Protein AF-A0AA42Z9S5-F1 (afdb_monomer)

Nearest PDB structures (foldseek):
  8t6c-assembly1_E  TM=3.908E-01  e=2.271E-01  synthetic construct
  2e66-assembly1_C  TM=4.335E-01  e=6.718E-01  Pyrococcus horikoshii OT3
  1o5j-assembly1_A  TM=3.783E-01  e=6.718E-01  Thermotoga maritima
  3hm2-assembly1_C  TM=3.396E-01  e=1.675E+00  Corynebacterium diphtheriae
  2gx8-assembly1_C-2  TM=3.290E-01  e=5.555E+00  Bacillus cereus ATCC 14579

Mean predicted aligned error: 5.97 Å

Secondary structure (DSSP, 8-state):
---SS--EEEEEEEEETTEEEEEEEEEEE--SHHHHH-SSPPEEEEEPTT---TTSS-TT-EEEEE--SSSSGGGTHHHHHHHHHHHHHHHH-SS---EEEEEEEEEE--SS--EEEEEEEEEEE-HHHHHHHHT-PEE-S---GGGS-HHHHHHHHHHHHHTT----BTTTTBTEEEEEETTEEEEEE---TTSTTT--TT-----TTTTTTT-SSTTS----PBP--HHHHHHHHHHHHHTHHHHHHHHHHTTTT-S-HHHHHHHHHHHHHHHHHHH-HHHHHHHTGGGPBP-

Solvent-accessible surface area (backbone atoms only — not comparable to full-atom values): 16486 Å² total; per-residue (Å²): 135,61,52,79,82,46,72,39,82,46,75,49,75,49,79,52,99,92,41,81,45,76,44,58,26,31,41,23,40,38,73,72,63,48,50,76,76,23,74,44,58,25,33,37,43,30,39,34,75,89,54,90,43,93,80,78,49,61,70,54,40,45,35,30,42,44,54,30,51,54,88,56,82,87,36,36,44,40,36,55,37,34,50,45,52,48,55,49,46,46,78,76,33,98,69,57,66,58,71,47,82,43,83,42,76,46,73,50,83,50,102,86,58,71,46,76,47,77,45,57,28,31,42,35,53,28,69,74,51,43,21,60,77,69,73,29,55,72,53,94,67,80,48,60,59,87,76,35,32,64,62,46,47,49,44,46,28,52,49,33,28,51,37,13,36,48,60,59,30,70,46,76,43,40,46,36,46,39,34,43,52,97,97,32,37,40,62,33,78,48,79,47,58,44,10,25,58,28,58,32,96,86,45,53,69,47,53,92,84,78,58,56,83,80,39,83,47,26,72,49,65,58,46,76,31,61,69,68,63,67,67,50,55,52,54,46,47,50,54,50,62,76,39,44,66,62,45,52,50,56,57,58,72,45,51,86,74,38,80,56,69,64,55,49,57,48,44,54,51,50,49,47,53,42,52,53,32,63,72,36,64,72,45,31,43,63,59,40,64,74,41,38,34,83,135

pLDDT: mean 89.01, std 11.88, range [46.56, 98.88]

Radius of gyration: 19.9 Å; Cα contacts (8 Å, |Δi|>4): 534; chains: 1; bounding box: 53×42×63 Å

Sequence (295 aa):
MTNDSTYMPGKIAYYTNGLWQEIECEIRARGNFRKKNCFYIPLKIKIGSNTQSDGLFDDKLKFKLVLPCKIEMLNDDAVIKEYLAYKIFKELSPVYFQTRLVDLEWVETSSKRDKSFKTTTLILEDVDEAAKRLGIPEIRRNIPALQQDDVASVRLSLFQYMIGNTDYSTKGRHNIKLLFQDGKIIPVPFDFDLSGLVNASYAHVSGANDLSKNITEVTQRAYKGYVRDRAIFYQVRDEMLHKETQILEEINSIESLLEDKRDFKRIHSFVREFFDILREEKKFEKRILRHARQS

Structure (mmCIF, N/CA/C/O backbone):
data_AF-A0AA42Z9S5-F1
#
_entry.id   AF-A0AA42Z9S5-F1
#
loop_
_atom_site.group_PDB
_atom_site.id
_atom_site.type_symbol
_atom_site.label_atom_id
_atom_site.label_alt_id
_atom_site.label_comp_id
_atom_site.label_asym_id
_atom_site.label_entity_id
_atom_site.label_seq_id
_atom_site.pdbx_PDB_ins_code
_atom_site.Cartn_x
_atom_site.Cartn_y
_atom_site.Cartn_z
_atom_site.occupancy
_atom_site.B_iso_or_equiv
_atom_site.auth_seq_id
_atom_site.auth_comp_id
_atom_site.auth_asym_id
_atom_site.auth_atom_id
_atom_site.pdbx_PDB_model_num
ATOM 1 N N . MET A 1 1 ? -1.983 -6.153 28.423 1.00 48.16 1 MET A N 1
ATOM 2 C CA . MET A 1 1 ? -1.743 -6.041 26.965 1.00 48.16 1 MET A CA 1
ATOM 3 C C . MET A 1 1 ? -1.707 -7.436 26.363 1.00 48.16 1 MET A C 1
ATOM 5 O O . MET A 1 1 ? -1.070 -8.306 26.947 1.00 48.16 1 MET A O 1
ATOM 9 N N . THR A 1 2 ? -2.383 -7.661 25.236 1.00 46.56 2 THR A N 1
ATOM 10 C CA . THR A 1 2 ? -2.325 -8.932 24.496 1.00 46.56 2 THR A CA 1
ATOM 11 C C . THR A 1 2 ? -1.001 -9.095 23.748 1.00 46.56 2 THR A C 1
ATOM 13 O O . THR A 1 2 ? -0.366 -8.121 23.334 1.00 46.56 2 THR A O 1
ATOM 16 N N . ASN A 1 3 ? -0.558 -10.339 23.560 1.00 57.94 3 ASN A N 1
ATOM 17 C CA . ASN A 1 3 ? 0.493 -10.667 22.591 1.00 57.94 3 ASN A CA 1
ATOM 18 C C . ASN A 1 3 ? -0.094 -10.669 21.151 1.00 57.94 3 ASN A C 1
ATOM 20 O O . ASN A 1 3 ? -1.265 -10.365 20.958 1.00 57.94 3 ASN A O 1
ATOM 24 N N . ASP A 1 4 ? 0.708 -10.959 20.117 1.00 59.53 4 ASP A N 1
ATOM 25 C CA . ASP A 1 4 ? 0.228 -10.960 18.709 1.00 59.53 4 ASP A CA 1
ATOM 26 C C . ASP A 1 4 ? -0.608 -12.221 18.357 1.00 59.53 4 ASP A C 1
ATOM 28 O O . ASP A 1 4 ? -1.026 -12.408 17.217 1.00 59.53 4 ASP A O 1
ATOM 32 N N . SER A 1 5 ? -0.866 -13.112 19.322 1.00 63.44 5 SER A N 1
ATOM 33 C CA . SER A 1 5 ? -1.554 -14.391 19.091 1.00 63.44 5 SER A CA 1
ATOM 34 C C . SER A 1 5 ? -2.878 -14.545 19.840 1.00 63.44 5 SER A C 1
ATOM 36 O O . SER A 1 5 ? -3.716 -15.332 19.409 1.00 63.44 5 SER A O 1
ATOM 38 N N . THR A 1 6 ? -3.095 -13.804 20.927 1.00 79.44 6 THR A N 1
ATOM 39 C CA . THR A 1 6 ? -4.269 -13.960 21.795 1.00 79.44 6 THR A CA 1
ATOM 40 C C . THR A 1 6 ? -5.248 -12.809 21.599 1.00 79.44 6 THR A C 1
ATOM 42 O O . THR A 1 6 ? -4.905 -11.644 21.796 1.00 79.44 6 THR A O 1
ATOM 45 N N . TYR A 1 7 ? -6.479 -13.151 21.229 1.00 84.69 7 TYR A N 1
ATOM 46 C CA . TYR A 1 7 ? -7.610 -12.231 21.237 1.00 84.69 7 TYR A CA 1
ATOM 47 C C . TYR A 1 7 ? -8.151 -12.061 22.660 1.00 84.69 7 TYR A C 1
ATOM 49 O O . TYR A 1 7 ? -8.236 -13.030 23.412 1.00 84.69 7 TYR A O 1
ATOM 57 N N . MET A 1 8 ? -8.506 -10.830 23.023 1.00 87.25 8 MET A N 1
ATOM 58 C CA . MET A 1 8 ? -9.262 -10.515 24.235 1.00 87.25 8 MET A CA 1
ATOM 59 C C . MET A 1 8 ? -10.675 -10.071 23.858 1.00 87.25 8 MET A C 1
ATOM 61 O O . MET A 1 8 ? -10.819 -9.353 22.864 1.00 87.25 8 MET A O 1
ATOM 65 N N . PRO A 1 9 ? -11.699 -10.460 24.635 1.00 88.12 9 PRO A N 1
ATOM 66 C CA . PRO A 1 9 ? -13.039 -9.928 24.451 1.00 88.12 9 PRO A CA 1
ATOM 67 C C . PRO A 1 9 ? -13.031 -8.419 24.704 1.00 88.12 9 PRO A C 1
ATOM 69 O O . PRO A 1 9 ? -12.290 -7.914 25.553 1.00 88.12 9 PRO A O 1
ATOM 72 N N . GLY A 1 10 ? -13.850 -7.704 23.953 1.00 87.31 10 GLY A N 1
ATOM 73 C CA . GLY A 1 10 ? -14.019 -6.269 24.059 1.00 87.31 10 GLY A CA 1
ATOM 74 C C . GLY A 1 10 ? -15.281 -5.831 23.338 1.00 87.31 10 GLY A C 1
ATOM 75 O O . GLY A 1 10 ? -15.984 -6.629 22.726 1.00 87.31 10 GLY A O 1
ATOM 76 N N . LYS A 1 11 ? -15.545 -4.534 23.383 1.00 86.81 11 LYS A N 1
ATOM 77 C CA . LYS A 1 11 ? -16.713 -3.927 22.755 1.00 86.81 11 LYS A CA 1
ATOM 78 C C . LYS A 1 11 ? -16.258 -2.816 21.831 1.00 86.81 11 LYS A C 1
ATOM 80 O O . LYS A 1 11 ? -15.283 -2.126 22.131 1.00 86.81 11 LYS A O 1
ATOM 85 N N . ILE A 1 12 ? -16.955 -2.656 20.717 1.00 87.69 12 ILE A N 1
ATOM 86 C CA . ILE A 1 12 ? -16.814 -1.486 19.858 1.00 87.69 12 ILE A CA 1
ATOM 87 C C . ILE A 1 12 ? -18.170 -0.804 19.759 1.00 87.69 12 ILE A C 1
ATOM 89 O O . ILE A 1 12 ? -19.186 -1.453 19.512 1.00 87.69 12 ILE A O 1
ATOM 93 N N . ALA A 1 13 ? -18.167 0.507 19.976 1.00 88.62 13 ALA A N 1
ATOM 94 C CA . ALA A 1 13 ? -19.322 1.349 19.742 1.00 88.62 13 ALA A CA 1
ATOM 95 C C . ALA A 1 13 ? -19.170 2.042 18.384 1.00 88.62 13 ALA A C 1
ATOM 97 O O . ALA A 1 13 ? -18.082 2.505 18.035 1.00 88.62 13 ALA A O 1
ATOM 98 N N . TYR A 1 14 ? -20.249 2.115 17.616 1.00 87.25 14 TYR A N 1
ATOM 99 C CA . TYR A 1 14 ? -20.297 2.840 16.352 1.00 87.25 14 TYR A CA 1
ATOM 100 C C . TYR A 1 14 ? -21.586 3.646 16.257 1.00 87.25 14 TYR A C 1
ATOM 102 O O . TYR A 1 14 ? -22.616 3.284 16.822 1.00 87.25 14 TYR A O 1
ATOM 110 N N . TYR A 1 15 ? -21.511 4.765 15.546 1.00 85.69 15 TYR A N 1
ATOM 111 C CA . TYR A 1 15 ? -22.633 5.672 15.375 1.00 85.69 15 TYR A CA 1
ATOM 112 C C . TYR A 1 15 ? -23.271 5.459 14.001 1.00 85.69 15 TYR A C 1
ATOM 114 O O . TYR A 1 15 ? -22.619 5.651 12.974 1.00 85.69 15 TYR A O 1
ATOM 122 N N . THR A 1 16 ? -24.539 5.052 13.975 1.00 82.88 16 THR A N 1
ATOM 123 C CA . THR A 1 16 ? -25.325 4.860 12.748 1.00 82.88 16 THR A CA 1
ATOM 124 C C . THR A 1 16 ? -26.772 5.280 12.985 1.00 82.88 16 THR A C 1
ATOM 126 O O . THR A 1 16 ? -27.266 5.192 14.105 1.00 82.88 16 THR A O 1
ATOM 129 N N . ASN A 1 17 ? -27.465 5.766 11.952 1.00 83.75 17 ASN A N 1
ATOM 130 C CA . ASN A 1 17 ? -28.888 6.132 12.034 1.00 83.75 17 ASN A CA 1
ATOM 131 C C . ASN A 1 17 ? -29.240 7.083 13.204 1.00 83.75 17 ASN A C 1
ATOM 133 O O . ASN A 1 17 ? -30.339 7.036 13.750 1.00 83.75 17 ASN A O 1
ATOM 137 N N . GLY A 1 18 ? -28.302 7.947 13.606 1.00 85.38 18 GLY A N 1
ATOM 138 C CA . GLY A 1 18 ? -28.489 8.899 14.703 1.00 85.38 18 GLY A CA 1
ATOM 139 C C . GLY A 1 18 ? -28.280 8.334 16.117 1.00 85.38 18 GLY A C 1
ATOM 140 O O . GLY A 1 18 ? -28.447 9.075 17.088 1.00 85.38 18 GLY A O 1
ATOM 141 N N . LEU A 1 19 ? -27.901 7.060 16.261 1.00 87.50 19 LEU A N 1
ATOM 142 C CA . LEU A 1 19 ? -27.769 6.368 17.545 1.00 87.50 19 LEU A CA 1
ATOM 143 C C . LEU A 1 19 ? -26.416 5.653 17.671 1.00 87.50 19 LEU A C 1
ATOM 145 O O . LEU A 1 19 ? -25.844 5.171 16.693 1.00 87.50 19 LEU A O 1
ATOM 149 N N . TRP A 1 20 ? -25.910 5.573 18.903 1.00 87.62 20 TRP A N 1
ATOM 150 C CA . TRP A 1 20 ? -24.770 4.718 19.226 1.00 87.62 20 TRP A CA 1
ATOM 151 C C . TRP A 1 20 ? -25.240 3.280 19.400 1.00 87.62 20 TRP A C 1
ATOM 153 O O . TRP A 1 20 ? -26.166 3.008 20.163 1.00 87.62 20 TRP A O 1
ATOM 163 N N . GLN A 1 21 ? -24.575 2.371 18.703 1.00 87.62 21 GLN A N 1
ATOM 164 C CA . GLN A 1 21 ? -24.755 0.934 18.826 1.00 87.62 21 GLN A CA 1
ATOM 165 C C . GLN A 1 21 ? -23.462 0.321 19.339 1.00 87.62 21 GLN A C 1
ATOM 167 O O . GLN A 1 21 ? -22.375 0.787 19.002 1.00 87.62 21 GLN A O 1
ATOM 172 N N . GLU A 1 22 ? -23.582 -0.712 20.163 1.00 87.88 22 GLU A N 1
ATOM 173 C CA . GLU A 1 22 ? -22.448 -1.418 20.747 1.00 87.88 22 GLU A CA 1
ATOM 174 C C . GLU A 1 22 ? -22.501 -2.881 20.335 1.00 87.88 22 GLU A C 1
ATOM 176 O O . GLU A 1 22 ? -23.553 -3.518 20.402 1.00 87.88 22 GLU A O 1
ATOM 181 N N . ILE A 1 23 ? -21.355 -3.409 19.916 1.00 88.50 23 ILE A N 1
ATOM 182 C CA . ILE A 1 23 ? -21.225 -4.802 19.514 1.00 88.50 23 ILE A CA 1
ATOM 183 C C . ILE A 1 23 ? -20.024 -5.456 20.183 1.00 88.50 23 ILE A C 1
ATOM 185 O O . ILE A 1 23 ? -18.969 -4.843 20.381 1.00 88.50 23 ILE A O 1
ATOM 189 N N . GLU A 1 24 ? -20.193 -6.735 20.505 1.00 89.38 24 GLU A N 1
ATOM 190 C CA . GLU A 1 24 ? -19.121 -7.575 21.021 1.00 89.38 24 GLU A CA 1
ATOM 191 C C . GLU A 1 24 ? -18.085 -7.838 19.925 1.00 89.38 24 GLU A C 1
ATOM 193 O O . GLU A 1 24 ? -18.397 -8.124 18.762 1.00 89.38 24 GLU A O 1
ATOM 198 N N . CYS A 1 25 ? -16.819 -7.764 20.306 1.00 90.44 25 CYS A N 1
ATOM 199 C CA . CYS A 1 25 ? -15.702 -8.020 19.423 1.00 90.44 25 CYS A CA 1
ATOM 200 C C . CYS A 1 25 ? -14.542 -8.677 20.170 1.00 90.44 25 CYS A C 1
ATOM 202 O O . CYS A 1 25 ? -14.469 -8.74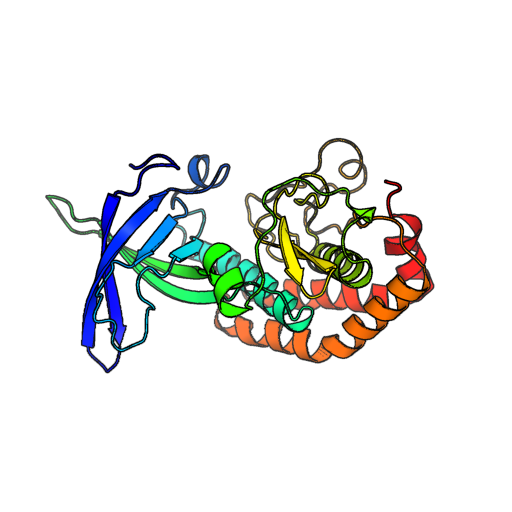0 21.395 1.00 90.44 25 CYS A O 1
ATOM 204 N N . GLU A 1 26 ? -13.600 -9.175 19.394 1.00 91.00 26 GLU A N 1
ATOM 205 C CA . GLU A 1 26 ? -12.342 -9.707 19.864 1.00 91.00 26 GLU A CA 1
ATOM 206 C C . GLU A 1 26 ? -11.216 -8.798 19.360 1.00 91.00 26 GLU A C 1
ATOM 208 O O . GLU A 1 26 ? -11.086 -8.545 18.157 1.00 91.00 26 GLU A O 1
ATOM 213 N N . ILE A 1 27 ? -10.365 -8.333 20.273 1.00 90.06 27 ILE A N 1
ATOM 214 C CA . ILE A 1 27 ? -9.284 -7.379 20.003 1.00 90.06 27 ILE A CA 1
ATOM 215 C C . ILE A 1 27 ? -7.935 -8.041 20.272 1.00 90.06 27 ILE A C 1
ATOM 217 O O . ILE A 1 27 ? -7.724 -8.665 21.314 1.00 90.06 27 ILE A O 1
ATOM 221 N N . ARG A 1 28 ? -6.973 -7.865 19.363 1.00 88.75 28 ARG A N 1
ATOM 222 C CA . ARG A 1 28 ? -5.566 -8.202 19.624 1.00 88.75 28 ARG A CA 1
ATOM 223 C C . ARG A 1 28 ? -4.603 -7.155 19.090 1.00 88.75 28 ARG A C 1
ATOM 225 O O . ARG A 1 28 ? -4.844 -6.563 18.038 1.00 88.75 28 ARG A O 1
ATOM 232 N N . ALA A 1 29 ? -3.475 -6.994 19.775 1.00 84.75 29 ALA A N 1
ATOM 233 C CA . ALA A 1 29 ? -2.335 -6.256 19.247 1.00 84.75 29 ALA A CA 1
ATOM 234 C C . ALA A 1 29 ? -1.765 -6.950 17.997 1.00 84.75 29 ALA A C 1
ATOM 236 O O . ALA A 1 29 ? -1.796 -8.180 17.889 1.00 84.75 29 ALA A O 1
ATOM 237 N N . ARG A 1 30 ? -1.211 -6.169 17.068 1.00 83.69 30 ARG A N 1
ATOM 238 C CA . ARG A 1 30 ? -0.504 -6.669 15.881 1.00 83.69 30 ARG A CA 1
ATOM 239 C C . ARG A 1 30 ? 0.716 -5.817 15.537 1.00 83.69 30 ARG A C 1
ATOM 241 O O . ARG A 1 30 ? 0.795 -4.641 15.885 1.00 83.69 30 ARG A O 1
ATOM 248 N N . GLY A 1 31 ? 1.612 -6.402 14.751 1.00 71.75 31 GLY A N 1
ATOM 249 C CA . GLY A 1 31 ? 2.709 -5.691 14.101 1.00 71.75 31 GLY A CA 1
ATOM 250 C C . GLY A 1 31 ? 4.031 -5.817 14.850 1.00 71.75 31 GLY A C 1
ATOM 251 O O . GLY A 1 31 ? 4.073 -6.072 16.051 1.00 71.75 31 GLY A O 1
ATOM 252 N N . ASN A 1 32 ? 5.125 -5.631 14.110 1.00 72.81 32 ASN A N 1
ATOM 253 C CA . ASN A 1 32 ? 6.482 -5.829 14.621 1.00 72.81 32 ASN A CA 1
ATOM 254 C C . ASN A 1 32 ? 7.105 -4.514 15.098 1.00 72.81 32 ASN A C 1
ATOM 256 O O . ASN A 1 32 ? 7.419 -4.370 16.277 1.00 72.81 32 ASN A O 1
ATOM 260 N N . PHE A 1 33 ? 7.267 -3.555 14.180 1.00 74.75 33 PHE A N 1
ATOM 261 C CA . PHE A 1 33 ? 7.919 -2.275 14.457 1.00 74.75 33 PHE A CA 1
ATOM 262 C C . PHE A 1 33 ? 7.033 -1.366 15.314 1.00 74.75 33 PHE A C 1
ATOM 264 O O . PHE A 1 33 ? 7.401 -1.023 16.436 1.00 74.75 33 PHE A O 1
ATOM 271 N N . ARG A 1 34 ? 5.827 -1.036 14.830 1.00 71.12 34 ARG A N 1
ATOM 272 C CA . ARG A 1 34 ? 4.929 -0.099 15.525 1.00 71.12 34 ARG A CA 1
ATOM 273 C C . ARG A 1 34 ? 4.539 -0.564 16.928 1.00 71.12 34 ARG A C 1
ATOM 275 O O . ARG A 1 34 ? 4.446 0.246 17.833 1.00 71.12 34 ARG A O 1
ATOM 282 N N . LYS A 1 35 ? 4.414 -1.874 17.150 1.00 71.31 35 LYS A N 1
ATOM 283 C CA . LYS A 1 35 ? 4.141 -2.435 18.482 1.00 71.31 35 LYS A CA 1
ATOM 284 C C . LYS A 1 35 ? 5.227 -2.113 19.519 1.00 71.31 35 LYS A C 1
ATOM 286 O O . LYS A 1 35 ? 4.923 -2.061 20.704 1.00 71.31 35 LYS A O 1
ATOM 291 N N . LYS A 1 36 ? 6.483 -1.952 19.090 1.00 72.50 36 LYS A N 1
ATOM 292 C CA . LYS A 1 36 ? 7.624 -1.666 19.975 1.00 72.50 36 LYS A CA 1
ATOM 293 C C . LYS A 1 36 ? 7.951 -0.177 20.064 1.00 72.50 36 LYS A C 1
ATOM 295 O O . LYS A 1 36 ? 8.496 0.248 21.073 1.00 72.50 36 LYS A O 1
ATOM 300 N N . ASN A 1 37 ? 7.646 0.580 19.009 1.00 73.94 37 ASN A N 1
ATOM 301 C CA . ASN A 1 37 ? 8.165 1.936 18.817 1.00 73.94 37 ASN A CA 1
ATOM 302 C C . ASN A 1 37 ? 7.084 3.029 18.778 1.00 73.94 37 ASN A C 1
ATOM 304 O O . ASN A 1 37 ? 7.434 4.206 18.772 1.00 73.94 37 ASN A O 1
ATOM 308 N N . CYS A 1 38 ? 5.799 2.668 18.724 1.00 73.12 38 CYS A N 1
ATOM 309 C CA . CYS A 1 38 ? 4.695 3.624 18.668 1.00 73.12 38 CYS A CA 1
ATOM 310 C C . CYS A 1 38 ? 3.890 3.643 19.966 1.00 73.12 38 CYS A C 1
ATOM 312 O O . CYS A 1 38 ? 3.776 2.633 20.658 1.00 73.12 38 CYS A O 1
ATOM 314 N N . PHE A 1 39 ? 3.292 4.799 20.253 1.00 72.69 39 PHE A N 1
ATOM 315 C CA . PHE A 1 39 ? 2.381 4.981 21.376 1.00 72.69 39 PHE A CA 1
ATOM 316 C C . PHE A 1 39 ? 1.100 4.159 21.194 1.00 72.69 39 PHE A C 1
ATOM 318 O O . PHE A 1 39 ? 0.733 3.378 22.069 1.00 72.69 39 PHE A O 1
ATOM 325 N N . TYR A 1 40 ? 0.449 4.289 20.033 1.00 74.75 40 TYR A N 1
ATOM 326 C CA . TYR A 1 40 ? -0.697 3.456 19.695 1.00 74.75 40 TYR A CA 1
ATOM 327 C C . TYR A 1 40 ? -0.229 2.149 19.058 1.00 74.75 40 TYR A C 1
ATOM 329 O O . TYR A 1 40 ? 0.447 2.129 18.025 1.00 74.75 40 TYR A O 1
ATOM 337 N N . ILE A 1 41 ? -0.610 1.036 19.679 1.00 76.81 41 ILE A N 1
ATOM 338 C CA . ILE A 1 41 ? -0.326 -0.302 19.167 1.00 76.81 41 ILE A CA 1
ATOM 339 C C . ILE A 1 41 ? -1.365 -0.620 18.087 1.00 76.81 41 ILE A C 1
ATOM 341 O O . ILE A 1 41 ? -2.554 -0.613 18.399 1.00 76.81 41 ILE A O 1
ATOM 345 N N . PRO A 1 42 ? -0.970 -0.945 16.843 1.00 79.19 42 PRO A N 1
ATOM 346 C CA . PRO A 1 42 ? -1.926 -1.339 15.817 1.00 79.19 42 PRO A CA 1
ATOM 347 C C . PRO A 1 42 ? -2.732 -2.561 16.258 1.00 79.19 42 PRO A C 1
ATOM 349 O O . PRO A 1 42 ? -2.191 -3.495 16.860 1.00 79.19 42 PRO A O 1
ATOM 352 N N . LEU A 1 43 ? -4.019 -2.585 15.919 1.00 88.38 43 LEU A N 1
ATOM 353 C CA . LEU A 1 43 ? -4.941 -3.613 16.397 1.00 88.38 43 LEU A CA 1
ATOM 354 C C . LEU A 1 43 ? -5.517 -4.432 15.251 1.00 88.38 43 LEU A C 1
ATOM 356 O O . LEU A 1 43 ? -5.627 -3.971 14.113 1.00 88.38 43 LEU A O 1
ATOM 360 N N . LYS A 1 44 ? -5.890 -5.670 15.558 1.00 90.31 44 LYS A N 1
ATOM 361 C CA . LYS A 1 44 ? -6.773 -6.481 14.728 1.00 90.31 44 LYS A CA 1
ATOM 362 C C . LYS A 1 44 ? -8.059 -6.721 15.505 1.00 90.31 44 LYS A C 1
ATOM 364 O O . LYS A 1 44 ? -8.007 -7.225 16.627 1.00 90.31 44 LYS A O 1
ATOM 369 N N . ILE A 1 45 ? -9.173 -6.372 14.880 1.00 91.88 45 ILE A N 1
ATOM 370 C CA . ILE A 1 45 ? -10.523 -6.531 15.407 1.00 91.88 45 ILE A CA 1
ATOM 371 C C . ILE A 1 45 ? -11.181 -7.695 14.675 1.00 91.88 45 ILE A C 1
ATOM 373 O O . ILE A 1 45 ? -10.974 -7.888 13.472 1.00 91.88 45 ILE A O 1
ATOM 377 N N . LYS A 1 46 ? -11.944 -8.492 15.411 1.00 92.12 46 LYS A N 1
ATOM 378 C CA . LYS A 1 46 ? -12.828 -9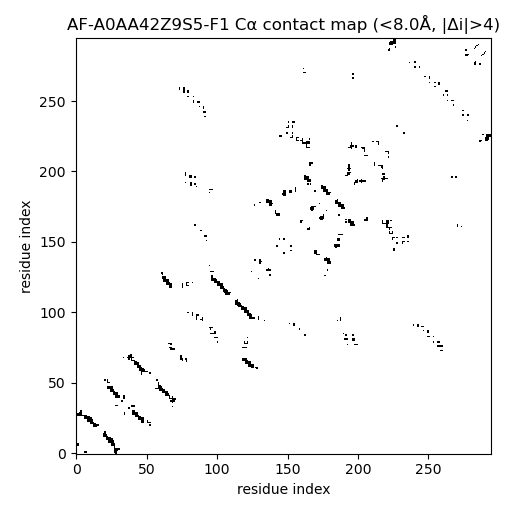.521 14.875 1.00 92.12 46 LYS A CA 1
ATOM 379 C C . LYS A 1 46 ? -14.202 -9.326 15.506 1.00 92.12 46 LYS A C 1
ATOM 381 O O . LYS A 1 46 ? -14.318 -9.381 16.724 1.00 92.12 46 LYS A O 1
ATOM 386 N N . ILE A 1 47 ? -15.216 -9.080 14.689 1.00 90.69 47 ILE A N 1
ATOM 387 C CA . ILE A 1 47 ? -16.593 -8.922 15.159 1.00 90.69 47 ILE A CA 1
ATOM 388 C C . ILE A 1 47 ? -17.129 -10.274 15.648 1.00 90.69 47 ILE A C 1
ATOM 390 O O . ILE A 1 47 ? -16.757 -11.328 15.117 1.00 90.69 47 ILE A O 1
ATOM 394 N N . GLY A 1 48 ? -17.955 -10.248 16.696 1.00 81.00 48 GLY A N 1
ATOM 395 C CA . GLY A 1 48 ? -18.633 -11.426 17.230 1.00 81.00 48 GLY A CA 1
ATOM 396 C C . GLY A 1 48 ? -19.529 -12.124 16.198 1.00 81.00 48 GLY A C 1
ATOM 397 O O . GLY A 1 48 ? -19.793 -11.616 15.110 1.00 81.00 48 GLY A O 1
ATOM 398 N N . SER A 1 49 ? -19.984 -13.333 16.528 1.00 71.69 49 SER A N 1
ATOM 399 C CA . SER A 1 49 ? -21.018 -14.025 15.736 1.00 71.69 49 SER A CA 1
ATOM 400 C C . SER A 1 49 ? -22.407 -13.622 16.224 1.00 71.69 49 SER A C 1
ATOM 402 O O . SER A 1 49 ? -22.555 -13.385 17.422 1.00 71.69 49 SER A O 1
ATOM 404 N N . ASN A 1 50 ? -23.412 -13.628 15.341 1.00 63.91 50 ASN A N 1
ATOM 405 C CA . ASN A 1 50 ? -24.784 -13.198 15.638 1.00 63.91 50 ASN A CA 1
ATOM 406 C C . ASN A 1 50 ? -24.859 -11.732 16.083 1.00 63.91 50 ASN A C 1
ATOM 408 O O . ASN A 1 50 ? -25.660 -11.369 16.949 1.00 63.91 50 ASN A O 1
ATOM 412 N N . THR A 1 51 ? -23.994 -10.894 15.519 1.00 66.50 51 THR A N 1
ATOM 413 C CA . THR A 1 51 ? -23.951 -9.483 15.878 1.00 66.50 51 THR A CA 1
ATOM 414 C C . THR A 1 51 ? -25.039 -8.752 15.097 1.00 66.50 51 THR A C 1
ATOM 416 O O . THR A 1 51 ? -24.973 -8.674 13.873 1.00 66.50 51 THR A O 1
ATOM 419 N N . GLN A 1 52 ? -26.048 -8.205 15.779 1.00 68.00 52 GLN A N 1
ATOM 420 C CA . GLN A 1 52 ? -27.013 -7.307 15.138 1.00 68.00 52 GLN A CA 1
ATOM 421 C C . GLN A 1 52 ? -26.321 -5.970 14.856 1.00 68.00 52 GLN A C 1
ATOM 423 O O . GLN A 1 52 ? -26.203 -5.132 15.742 1.00 68.00 52 GLN A O 1
ATOM 428 N N . SER A 1 53 ? -25.793 -5.817 13.643 1.00 66.25 53 SER A N 1
ATOM 429 C CA . SER A 1 53 ? -24.931 -4.695 13.260 1.00 66.25 53 SER A CA 1
ATOM 430 C C . SER A 1 53 ? -25.594 -3.671 12.325 1.00 66.25 53 SER A C 1
ATOM 432 O O . SER A 1 53 ? -24.892 -2.936 11.631 1.00 66.25 53 SER A O 1
ATOM 434 N N . ASP A 1 54 ? -26.928 -3.668 12.207 1.00 71.00 54 ASP A N 1
ATOM 435 C CA . ASP A 1 54 ? -27.687 -2.934 11.172 1.00 71.00 54 ASP A CA 1
ATOM 436 C C . ASP A 1 54 ? -27.182 -3.173 9.727 1.00 71.00 54 ASP A C 1
ATOM 438 O O . ASP A 1 54 ? -27.429 -2.378 8.821 1.00 71.00 54 ASP A O 1
ATOM 442 N N . GLY A 1 55 ? -26.453 -4.272 9.493 1.00 72.50 55 GLY A N 1
ATOM 443 C CA . GLY A 1 55 ? -25.815 -4.585 8.210 1.00 72.50 55 GLY A CA 1
ATOM 444 C C . GLY A 1 55 ? -24.495 -3.847 7.951 1.00 72.50 55 GLY A C 1
ATOM 445 O O . GLY A 1 55 ? -23.944 -3.965 6.860 1.00 72.50 55 GLY A O 1
ATOM 446 N N . LEU A 1 56 ? -23.963 -3.098 8.925 1.00 77.00 56 LEU A N 1
ATOM 447 C CA . LEU A 1 56 ? -22.692 -2.378 8.790 1.00 77.00 56 LEU A CA 1
ATOM 448 C C . LEU A 1 56 ? -21.472 -3.303 8.915 1.00 77.00 56 LEU A C 1
ATOM 450 O O . LEU A 1 56 ? -20.429 -3.037 8.318 1.00 77.00 56 LEU A O 1
ATOM 454 N N . PHE A 1 57 ? -21.601 -4.379 9.694 1.00 80.25 57 PHE A N 1
ATOM 455 C CA . PHE A 1 57 ? -20.543 -5.362 9.906 1.00 80.25 57 PHE A CA 1
ATOM 456 C C . PHE A 1 57 ? -21.048 -6.766 9.592 1.00 80.25 57 PHE A C 1
ATOM 458 O O . PHE A 1 57 ? -21.998 -7.231 10.223 1.00 80.25 57 PHE A O 1
ATOM 465 N N . ASP A 1 58 ? -20.370 -7.462 8.683 1.00 78.25 58 ASP A N 1
ATOM 466 C CA . ASP A 1 58 ? -20.627 -8.883 8.464 1.00 78.25 58 ASP A CA 1
ATOM 467 C C . ASP A 1 58 ? -20.294 -9.699 9.722 1.00 78.25 58 ASP A C 1
ATOM 469 O O . ASP A 1 58 ? -19.371 -9.390 10.489 1.00 78.25 58 ASP A O 1
ATOM 473 N N . ASP A 1 59 ? -21.018 -10.796 9.915 1.00 76.19 59 ASP A N 1
ATOM 474 C CA . ASP A 1 59 ? -20.729 -11.738 10.989 1.00 76.19 59 ASP A CA 1
ATOM 475 C C . ASP A 1 59 ? -19.293 -12.271 10.868 1.00 76.19 59 ASP A C 1
ATOM 477 O O . ASP A 1 59 ? -18.854 -12.732 9.809 1.00 76.19 59 ASP A O 1
ATOM 481 N N . LYS A 1 60 ? -18.551 -12.253 11.984 1.00 80.31 60 LYS A N 1
ATOM 482 C CA . LYS A 1 60 ? -17.135 -12.672 12.050 1.00 80.31 60 LYS A CA 1
ATOM 483 C C . LYS A 1 60 ? -16.181 -11.837 11.183 1.00 80.31 60 LYS A C 1
ATOM 485 O O . LYS A 1 60 ? -15.046 -12.281 10.966 1.00 80.31 60 LYS A O 1
ATOM 490 N N . LEU A 1 61 ? -16.597 -10.652 10.728 1.00 88.62 61 LEU A N 1
ATOM 491 C CA . LEU A 1 61 ? -15.762 -9.715 9.977 1.00 88.62 61 LEU A CA 1
ATOM 492 C C . LEU A 1 61 ? -14.465 -9.414 10.732 1.00 88.62 61 LEU A C 1
ATOM 494 O O . LEU A 1 61 ? -14.466 -9.126 11.932 1.00 88.62 61 LEU A O 1
ATOM 498 N N . LYS A 1 62 ? -13.342 -9.470 10.015 1.00 93.25 62 LYS A N 1
ATOM 499 C CA . LYS A 1 62 ? -12.018 -9.126 10.536 1.00 93.25 62 LYS A CA 1
ATOM 500 C C . LYS A 1 62 ? -11.469 -7.914 9.807 1.00 93.25 62 LYS A C 1
ATOM 502 O O . LYS A 1 62 ? -11.400 -7.890 8.582 1.00 93.25 62 LYS A O 1
ATOM 507 N N . PHE A 1 63 ? -10.952 -6.964 10.565 1.00 93.31 63 PHE A N 1
ATOM 508 C CA . PHE A 1 63 ? -10.243 -5.819 10.009 1.00 93.31 63 PHE A CA 1
ATOM 509 C C . PHE A 1 63 ? -9.102 -5.394 10.925 1.00 93.31 63 PHE A C 1
ATOM 511 O O . PHE A 1 63 ? -8.975 -5.828 12.074 1.00 93.31 63 PHE A O 1
ATOM 518 N N . LYS A 1 64 ? -8.212 -4.576 10.383 1.00 93.31 64 LYS A N 1
ATOM 519 C CA . LYS A 1 64 ? -7.066 -4.017 11.092 1.00 93.31 64 LYS A CA 1
ATOM 520 C C . LYS A 1 64 ? -7.297 -2.530 11.293 1.00 93.31 64 LYS A C 1
ATOM 522 O O . LYS A 1 64 ? -7.789 -1.864 10.390 1.00 93.31 64 LYS A O 1
ATOM 527 N N . LEU A 1 65 ? -6.883 -2.028 12.447 1.00 91.44 65 LEU A N 1
ATOM 528 C CA . LEU A 1 65 ? -6.794 -0.602 12.722 1.00 91.44 65 LEU A CA 1
ATOM 529 C C . LEU A 1 65 ? -5.339 -0.171 12.576 1.00 91.44 65 LEU A C 1
ATOM 531 O O . LEU A 1 65 ? -4.444 -0.692 13.255 1.00 91.44 65 LEU A O 1
ATOM 535 N N . VAL A 1 66 ? -5.108 0.749 11.650 1.00 88.88 66 VAL A N 1
ATOM 536 C CA . VAL A 1 66 ? -3.836 1.435 11.454 1.00 88.88 66 VAL A CA 1
ATOM 537 C C . VAL A 1 66 ? -3.947 2.783 12.156 1.00 88.88 66 VAL A C 1
ATOM 539 O O . VAL A 1 66 ? -4.713 3.647 11.739 1.00 88.88 66 VAL A O 1
ATOM 542 N N . LEU A 1 67 ? -3.202 2.909 13.253 1.00 86.38 67 LEU A N 1
ATOM 543 C CA . LEU A 1 67 ? -3.224 4.057 14.156 1.00 86.38 67 LEU A CA 1
ATOM 544 C C . LEU A 1 67 ? -1.976 4.932 13.946 1.00 86.38 67 LEU A C 1
ATOM 546 O O . LEU A 1 67 ? -0.937 4.407 13.503 1.00 86.38 67 LEU A O 1
ATOM 550 N N . PRO A 1 68 ? -2.035 6.230 14.297 1.00 82.56 68 PRO A N 1
ATOM 551 C CA . PRO A 1 68 ? -0.860 7.093 14.313 1.00 82.56 68 PRO A CA 1
ATOM 552 C C . PRO A 1 68 ? 0.210 6.569 15.265 1.00 82.56 68 PRO A C 1
ATOM 554 O O . PRO A 1 68 ? -0.073 5.929 16.274 1.00 82.56 68 PRO A O 1
ATOM 557 N N . CYS A 1 69 ? 1.476 6.856 14.972 1.00 75.25 69 CYS A N 1
ATOM 558 C CA . CYS A 1 69 ? 2.566 6.330 15.794 1.00 75.25 69 CYS A CA 1
ATOM 559 C C . CYS A 1 69 ? 2.797 7.128 17.096 1.00 75.25 69 CYS A C 1
ATOM 561 O O . CYS A 1 69 ? 3.314 6.584 18.069 1.00 75.25 69 CYS A O 1
ATOM 563 N N . LYS A 1 70 ? 2.413 8.410 17.141 1.00 70.94 70 LYS A N 1
ATOM 564 C CA . LYS A 1 70 ? 2.582 9.315 18.301 1.00 70.94 70 LYS A CA 1
ATOM 565 C C . LYS A 1 70 ? 1.256 10.003 18.637 1.00 70.94 70 LYS A C 1
ATOM 567 O O . LYS A 1 70 ? 0.389 10.062 17.778 1.00 70.94 70 LYS A O 1
ATOM 572 N N . ILE A 1 71 ? 1.149 10.528 19.859 1.00 61.25 71 ILE A N 1
ATOM 573 C CA . ILE A 1 71 ? -0.042 11.212 20.406 1.00 61.25 71 ILE A CA 1
ATOM 574 C C . ILE A 1 71 ? -0.272 12.600 19.784 1.00 61.25 71 ILE A C 1
ATOM 576 O O . ILE A 1 71 ? -1.389 13.101 19.808 1.00 61.25 71 ILE A O 1
ATOM 580 N N . GLU A 1 72 ? 0.786 13.249 19.291 1.00 59.41 72 GLU A N 1
ATOM 581 C CA . GLU A 1 72 ? 0.745 14.641 18.824 1.00 59.41 72 GLU A CA 1
ATOM 582 C C . GLU A 1 72 ? -0.269 14.832 17.683 1.00 59.41 72 GLU A C 1
ATOM 584 O O . GLU A 1 72 ? -0.287 14.037 16.747 1.00 59.41 72 GLU A O 1
ATOM 589 N N . MET A 1 73 ? -1.072 15.905 17.755 1.00 49.38 73 MET A N 1
ATOM 590 C CA . MET A 1 73 ? -2.181 16.195 16.826 1.00 49.38 73 MET A CA 1
ATOM 591 C C . MET A 1 73 ? -1.762 16.157 15.343 1.00 49.38 73 MET A C 1
ATOM 593 O O . MET A 1 73 ? -2.479 15.605 14.528 1.00 49.38 73 MET A O 1
ATOM 597 N N . LEU A 1 74 ? -0.532 16.572 15.023 1.00 49.47 74 LEU A N 1
ATOM 598 C CA . LEU A 1 74 ? 0.017 16.626 13.657 1.00 49.47 74 LEU A CA 1
ATOM 599 C C . LEU A 1 74 ? 0.345 15.262 13.015 1.00 49.47 74 LEU A C 1
ATOM 601 O O . LEU A 1 74 ? 0.983 15.207 11.962 1.00 49.47 74 LEU A O 1
ATOM 605 N N . ASN A 1 75 ? 0.025 14.145 13.668 1.00 61.56 75 ASN A N 1
ATOM 606 C CA . ASN A 1 75 ? 0.579 12.838 13.309 1.00 61.56 75 ASN A CA 1
ATOM 607 C C . ASN A 1 75 ? -0.420 11.896 12.610 1.00 61.56 75 ASN A C 1
ATOM 609 O O . ASN A 1 75 ? -0.030 10.800 12.190 1.00 61.56 75 ASN A O 1
ATOM 613 N N . ASP A 1 76 ? -1.667 12.340 12.433 1.00 78.12 76 ASP A N 1
ATOM 614 C CA . ASP A 1 76 ? -2.714 11.639 11.677 1.00 78.12 76 ASP A CA 1
ATOM 615 C C . ASP A 1 76 ? -2.455 11.684 10.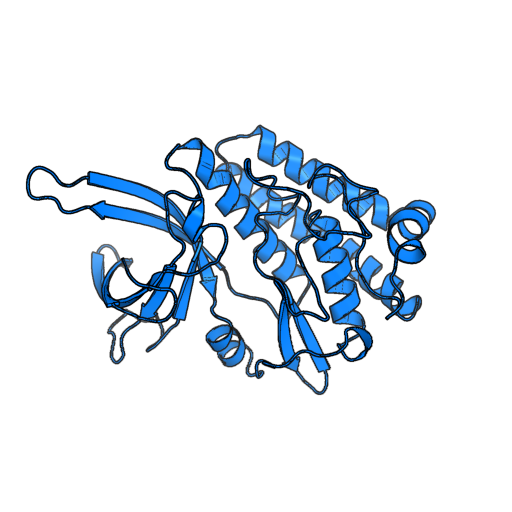158 1.00 78.12 76 ASP A C 1
ATOM 617 O O . ASP A 1 76 ? -2.793 10.738 9.440 1.00 78.12 76 ASP A O 1
ATOM 621 N N . ASP A 1 77 ? -1.747 12.707 9.663 1.00 90.62 77 ASP A N 1
ATOM 622 C CA . ASP A 1 77 ? -1.411 12.861 8.239 1.00 90.62 77 ASP A CA 1
ATOM 623 C C . ASP A 1 77 ? -0.685 11.630 7.679 1.00 90.62 77 ASP A C 1
ATOM 625 O O . ASP A 1 77 ? -0.879 11.257 6.523 1.00 90.62 77 ASP A O 1
ATOM 629 N N . ALA A 1 78 ? 0.132 10.939 8.485 1.00 91.50 78 ALA A N 1
ATOM 630 C CA . ALA A 1 78 ? 0.778 9.694 8.064 1.00 91.50 78 ALA A CA 1
ATOM 631 C C . ALA A 1 78 ? -0.240 8.583 7.748 1.00 91.50 78 ALA A C 1
ATOM 633 O O . ALA A 1 78 ? -0.072 7.863 6.763 1.00 91.50 78 ALA A O 1
ATOM 634 N N . VAL A 1 79 ? -1.308 8.471 8.543 1.00 92.56 79 VAL A N 1
ATOM 635 C CA . VAL A 1 79 ? -2.397 7.505 8.334 1.00 92.56 79 VAL A CA 1
ATOM 636 C C . VAL A 1 79 ? -3.212 7.878 7.097 1.00 92.56 79 VAL A C 1
ATOM 638 O O . VAL A 1 79 ? -3.522 7.007 6.285 1.00 92.56 79 VAL A O 1
ATOM 641 N N . ILE A 1 80 ? -3.497 9.168 6.901 1.00 95.44 80 ILE A N 1
ATOM 642 C CA . ILE A 1 80 ? -4.213 9.678 5.720 1.00 95.44 80 ILE A CA 1
ATOM 643 C C . ILE A 1 80 ? -3.400 9.425 4.441 1.00 95.44 80 ILE A C 1
ATOM 645 O O . ILE A 1 80 ? -3.936 8.958 3.434 1.00 95.44 80 ILE A O 1
ATOM 649 N N . LYS A 1 81 ? -2.085 9.659 4.480 1.00 96.62 81 LYS A N 1
ATOM 650 C CA . LYS A 1 81 ? -1.177 9.370 3.360 1.00 96.62 81 LYS A CA 1
ATOM 651 C C . LYS A 1 81 ? -1.049 7.870 3.082 1.00 96.62 81 LYS A C 1
ATOM 653 O O . LYS A 1 81 ? -0.972 7.470 1.922 1.00 96.62 81 LYS A O 1
ATOM 658 N N . GLU A 1 82 ? -1.046 7.027 4.116 1.00 96.69 82 GLU A N 1
ATOM 659 C CA . GLU A 1 82 ? -1.071 5.570 3.942 1.00 96.69 82 GLU A CA 1
ATOM 660 C C . GLU A 1 82 ? -2.405 5.114 3.323 1.00 96.69 82 GLU A C 1
ATOM 662 O O . GLU A 1 82 ? -2.409 4.302 2.398 1.00 96.69 82 GLU A O 1
ATOM 667 N N . TYR A 1 83 ? -3.532 5.687 3.755 1.00 97.69 83 TYR A N 1
ATOM 668 C CA . TYR A 1 83 ? -4.843 5.465 3.140 1.00 97.69 83 TYR A CA 1
ATOM 669 C C . TYR A 1 83 ? -4.852 5.828 1.649 1.00 97.69 83 TYR A C 1
ATOM 671 O O . TYR A 1 83 ? -5.325 5.032 0.832 1.00 97.69 83 TYR A O 1
ATOM 679 N N . LEU A 1 84 ? -4.264 6.970 1.278 1.00 98.44 84 LEU A N 1
ATOM 680 C CA . LEU A 1 84 ? -4.114 7.377 -0.119 1.00 98.44 84 LEU A CA 1
ATOM 681 C C . LEU A 1 84 ? -3.360 6.323 -0.945 1.00 98.44 84 LEU A C 1
ATOM 683 O O . LEU A 1 84 ? -3.774 6.025 -2.062 1.00 98.44 84 LEU A O 1
ATOM 687 N N . ALA A 1 85 ? -2.303 5.702 -0.411 1.00 98.62 85 ALA A N 1
ATOM 688 C CA . ALA A 1 85 ? -1.582 4.647 -1.128 1.00 98.62 85 ALA A CA 1
ATOM 689 C C . ALA A 1 85 ? -2.489 3.448 -1.475 1.00 98.62 85 ALA A C 1
ATOM 691 O O . ALA A 1 85 ? -2.428 2.939 -2.597 1.00 98.62 85 ALA A O 1
ATOM 692 N N . TYR A 1 86 ? -3.381 3.033 -0.565 1.00 98.62 86 TYR A N 1
ATOM 693 C CA . TYR A 1 86 ? -4.378 1.992 -0.860 1.00 98.62 86 TYR A CA 1
ATOM 694 C C . TYR A 1 86 ? -5.393 2.440 -1.917 1.00 98.62 86 TYR A C 1
ATOM 696 O O . TYR A 1 86 ? -5.741 1.651 -2.798 1.00 98.62 86 TYR A O 1
ATOM 704 N N . LYS A 1 87 ? -5.848 3.697 -1.859 1.00 98.56 87 LYS A N 1
ATOM 705 C CA . LYS A 1 87 ? -6.798 4.260 -2.831 1.00 98.56 87 LYS A CA 1
ATOM 706 C C . LYS A 1 87 ? -6.198 4.323 -4.233 1.00 98.56 87 LYS A C 1
ATOM 708 O O . LYS A 1 87 ? -6.828 3.866 -5.178 1.00 98.56 87 LYS A O 1
ATOM 713 N N . ILE A 1 88 ? -4.941 4.744 -4.343 1.00 98.69 88 ILE A N 1
ATOM 714 C CA . ILE A 1 88 ? -4.186 4.716 -5.598 1.00 98.69 88 ILE A CA 1
ATOM 715 C C . ILE A 1 88 ? -4.026 3.277 -6.114 1.00 98.69 88 ILE A C 1
ATOM 717 O O . ILE A 1 88 ? -4.236 3.024 -7.297 1.00 98.69 88 ILE A O 1
ATOM 721 N N . PHE A 1 89 ? -3.676 2.308 -5.257 1.00 98.69 89 PHE A N 1
ATOM 722 C CA . PHE A 1 89 ? -3.512 0.920 -5.709 1.00 98.69 89 PHE A CA 1
ATOM 723 C C . PHE A 1 89 ? -4.823 0.294 -6.204 1.00 98.69 89 PHE A C 1
ATOM 725 O O . PHE A 1 89 ? -4.808 -0.474 -7.167 1.00 98.69 89 PHE A O 1
ATOM 732 N N . LYS A 1 90 ? -5.956 0.644 -5.584 1.00 98.38 90 LYS A N 1
ATOM 733 C CA . LYS A 1 90 ? -7.291 0.230 -6.034 1.00 98.38 90 LYS A CA 1
ATOM 734 C C . LYS A 1 90 ? -7.581 0.680 -7.470 1.00 98.38 90 LYS A C 1
ATOM 736 O O . LYS A 1 90 ? -8.173 -0.086 -8.222 1.00 98.38 90 LYS A O 1
ATOM 741 N N . GLU A 1 91 ? -7.133 1.869 -7.872 1.00 98.25 91 GLU A N 1
ATOM 742 C CA . GLU A 1 91 ? -7.323 2.353 -9.248 1.00 98.25 91 GLU A CA 1
ATOM 743 C C . GLU A 1 91 ? -6.514 1.576 -10.291 1.00 98.25 91 GLU A C 1
ATOM 745 O O . GLU A 1 91 ? -6.865 1.569 -11.474 1.00 98.25 91 GLU A O 1
ATOM 750 N N . LEU A 1 92 ? -5.447 0.910 -9.851 1.00 98.19 92 LEU A N 1
ATOM 751 C CA . LEU A 1 92 ? -4.526 0.166 -10.701 1.00 98.19 92 LEU A CA 1
ATOM 752 C C . LEU A 1 92 ? -4.874 -1.325 -10.778 1.00 98.19 92 LEU A C 1
ATOM 754 O O . LEU A 1 92 ? -4.624 -1.960 -11.795 1.00 98.19 92 LEU A O 1
ATOM 758 N N . SER A 1 93 ? -5.410 -1.919 -9.711 1.00 97.38 93 SER A N 1
ATOM 759 C CA . SER A 1 93 ? -5.575 -3.372 -9.603 1.00 97.38 93 SER A CA 1
ATOM 760 C C . SER A 1 93 ? -7.015 -3.769 -9.275 1.00 97.38 93 SER A C 1
ATOM 762 O O . SER A 1 93 ? -7.572 -3.245 -8.313 1.00 97.38 93 SER A O 1
ATOM 764 N N . PRO A 1 94 ? -7.598 -4.773 -9.962 1.00 95.62 94 PRO A N 1
ATOM 765 C CA . PRO A 1 94 ? -8.894 -5.336 -9.573 1.00 95.62 94 PRO A CA 1
ATOM 766 C C . PRO A 1 94 ? -8.814 -6.159 -8.276 1.00 95.62 94 PRO A C 1
ATOM 768 O O . PRO A 1 94 ? -9.822 -6.368 -7.604 1.00 95.62 94 PRO A O 1
ATOM 771 N N . VAL A 1 95 ? -7.612 -6.605 -7.895 1.00 97.94 95 VAL A N 1
ATOM 772 C CA . VAL A 1 95 ? -7.344 -7.317 -6.643 1.00 97.94 95 VAL A CA 1
ATOM 773 C C . VAL A 1 95 ? -6.653 -6.354 -5.683 1.00 97.94 95 VAL A C 1
ATOM 775 O O . VAL A 1 95 ? -5.474 -6.035 -5.851 1.00 97.94 95 VAL A O 1
ATOM 778 N N . TYR A 1 96 ? -7.390 -5.880 -4.684 1.00 97.94 96 TYR A N 1
ATOM 779 C CA . TYR A 1 96 ? -6.948 -4.864 -3.725 1.00 97.94 96 TYR A CA 1
ATOM 780 C C . TYR A 1 96 ? -7.613 -5.075 -2.358 1.00 97.94 96 TYR A C 1
ATOM 782 O O . TYR A 1 96 ? -8.625 -5.774 -2.263 1.00 97.94 96 TYR A O 1
ATOM 790 N N . PHE A 1 97 ? -7.065 -4.443 -1.316 1.00 98.00 97 PHE A N 1
ATOM 791 C CA . PHE A 1 97 ? -7.681 -4.377 0.014 1.00 98.00 97 PHE A CA 1
ATOM 792 C C . PHE A 1 97 ? -8.620 -3.179 0.127 1.00 98.00 97 PHE A C 1
ATOM 794 O O . PHE A 1 97 ? -8.243 -2.064 -0.234 1.00 98.00 97 PHE A O 1
ATOM 801 N N . GLN A 1 98 ? -9.821 -3.387 0.661 1.00 96.31 98 GLN A N 1
ATOM 802 C CA . GLN A 1 98 ? -10.706 -2.286 1.019 1.00 96.31 98 GLN A CA 1
ATOM 803 C C . GLN A 1 98 ? -10.175 -1.514 2.228 1.00 96.31 98 GLN A C 1
ATOM 805 O O . GLN A 1 98 ? -9.598 -2.075 3.165 1.00 96.31 98 GLN A O 1
ATOM 810 N N . THR A 1 99 ? -10.394 -0.205 2.193 1.00 96.31 99 THR A N 1
ATOM 811 C CA . THR A 1 99 ? -9.962 0.720 3.231 1.00 96.31 99 THR A CA 1
ATOM 812 C C . THR A 1 99 ? -11.023 1.767 3.514 1.00 96.31 99 THR A C 1
ATOM 814 O O . THR A 1 99 ? -11.792 2.149 2.629 1.00 96.31 99 THR A O 1
ATOM 817 N N . ARG A 1 100 ? -11.054 2.248 4.757 1.00 94.00 100 ARG A N 1
ATOM 818 C CA . ARG A 1 100 ? -11.924 3.346 5.184 1.00 94.00 100 ARG A CA 1
ATOM 819 C C . ARG A 1 100 ? -11.242 4.159 6.278 1.00 94.00 100 ARG A C 1
ATOM 821 O O . ARG A 1 100 ? -10.672 3.575 7.194 1.00 94.00 100 ARG A O 1
ATOM 828 N N . LEU A 1 101 ? -11.322 5.483 6.191 1.00 93.56 101 LEU A N 1
ATOM 829 C CA . LEU A 1 101 ? -10.964 6.365 7.301 1.00 93.56 101 LEU A CA 1
ATOM 830 C C . LEU A 1 101 ? -12.151 6.506 8.255 1.00 93.56 101 LEU A C 1
ATOM 832 O O . LEU A 1 101 ? -13.297 6.613 7.810 1.00 93.56 101 LEU A O 1
ATOM 836 N N . VAL A 1 102 ? -11.868 6.483 9.553 1.00 91.25 102 VAL A N 1
ATOM 837 C CA . VAL A 1 102 ? -12.842 6.695 10.627 1.00 91.25 102 VAL A CA 1
ATOM 838 C C . VAL A 1 102 ? -12.232 7.560 11.719 1.00 91.25 102 VAL A C 1
ATOM 840 O O . VAL A 1 102 ? -11.045 7.429 12.018 1.00 91.25 102 VAL A O 1
ATOM 843 N N . ASP A 1 103 ? -13.058 8.380 12.356 1.00 89.56 103 ASP A N 1
ATOM 844 C CA . ASP A 1 103 ? -12.687 9.028 13.608 1.00 89.56 103 ASP A CA 1
ATOM 845 C C . ASP A 1 103 ? -12.872 8.024 14.741 1.00 89.56 103 ASP A C 1
ATOM 847 O O . ASP A 1 103 ? -13.961 7.480 14.943 1.00 89.56 103 ASP A O 1
ATOM 851 N N . LEU A 1 104 ? -11.794 7.748 15.464 1.00 88.31 104 LEU A N 1
ATOM 852 C CA . LEU A 1 104 ? -11.786 6.810 16.573 1.00 88.31 104 LEU A CA 1
ATOM 853 C C . LEU A 1 104 ? -11.584 7.561 17.883 1.00 88.31 104 LEU A C 1
ATOM 855 O O . LEU A 1 104 ? -10.615 8.303 18.034 1.00 88.31 104 LEU A O 1
ATOM 859 N N . GLU A 1 105 ? -12.479 7.328 18.841 1.00 86.06 105 GLU A N 1
ATOM 860 C CA . GLU A 1 105 ? -12.343 7.803 20.214 1.00 86.06 105 GLU A CA 1
ATOM 861 C C . GLU A 1 105 ? -11.972 6.640 21.140 1.00 86.06 105 GLU A C 1
ATOM 863 O O . GLU A 1 105 ? -12.686 5.644 21.243 1.00 86.06 105 GLU A O 1
ATOM 868 N N . TRP A 1 106 ? -10.838 6.776 21.821 1.00 77.62 106 TRP A N 1
ATOM 869 C CA . TRP A 1 106 ? -10.388 5.873 22.873 1.00 77.62 106 TRP A CA 1
ATOM 870 C C . TRP A 1 106 ? -10.772 6.449 24.219 1.00 77.62 106 TRP A C 1
ATOM 872 O O . TRP A 1 106 ? -10.349 7.559 24.516 1.00 77.62 106 TRP A O 1
ATOM 882 N N . VAL A 1 107 ? -11.490 5.696 25.051 1.00 77.31 107 VAL A N 1
ATOM 883 C CA . VAL A 1 107 ? -11.763 6.082 26.440 1.00 77.31 107 VAL A CA 1
ATOM 884 C C . VAL A 1 107 ? -10.945 5.188 27.366 1.00 77.31 107 VAL A C 1
ATOM 886 O O . VAL A 1 107 ? -11.203 3.992 27.494 1.00 77.31 107 VAL A O 1
ATOM 889 N N . GLU A 1 108 ? -9.929 5.763 28.002 1.00 71.94 108 GLU A N 1
ATOM 890 C CA . GLU A 1 108 ? -9.196 5.116 29.086 1.00 71.94 108 GLU A CA 1
ATOM 891 C C . GLU A 1 108 ? -9.969 5.337 30.388 1.00 71.94 108 GLU A C 1
ATOM 893 O O . GLU A 1 108 ? -9.920 6.419 30.980 1.00 71.94 108 GLU A O 1
ATOM 898 N N . THR A 1 109 ? -10.688 4.305 30.829 1.00 69.75 109 THR A N 1
ATOM 899 C CA . THR A 1 109 ? -11.400 4.320 32.109 1.00 69.75 109 THR A CA 1
ATOM 900 C C . THR A 1 109 ? -10.414 4.113 33.254 1.00 69.75 109 THR A C 1
ATOM 902 O O . THR A 1 109 ? -9.814 3.040 33.375 1.00 69.75 109 THR A O 1
ATOM 905 N N . SER A 1 110 ? -10.243 5.123 34.108 1.00 70.31 110 SER A N 1
ATOM 906 C CA . SER A 1 110 ? -9.387 5.048 35.300 1.00 70.31 110 SER A CA 1
ATOM 907 C C . SER A 1 110 ? -10.177 5.381 36.562 1.00 70.31 110 SER A C 1
ATOM 909 O O . SER A 1 110 ? -11.158 6.116 36.515 1.00 70.31 110 SER A O 1
ATOM 911 N N . SER A 1 111 ? -9.719 4.908 37.724 1.00 57.81 111 SER A N 1
ATOM 912 C CA . SER A 1 111 ? -10.407 5.133 39.007 1.00 57.81 111 SER A CA 1
ATOM 913 C C . SER A 1 111 ? -10.495 6.601 39.448 1.00 57.81 111 SER A C 1
ATOM 915 O O . SER A 1 111 ? -11.163 6.891 40.437 1.00 57.81 111 SER A O 1
ATOM 917 N N . LYS A 1 112 ? -9.813 7.530 38.760 1.00 67.31 112 LYS A N 1
ATOM 918 C CA . LYS A 1 112 ? -9.778 8.957 39.122 1.00 67.31 112 LYS A CA 1
ATOM 919 C C . LYS A 1 112 ? -10.439 9.867 38.087 1.00 67.31 112 LYS A C 1
ATOM 921 O O . LYS A 1 112 ? -11.095 10.826 38.483 1.00 67.31 112 LYS A O 1
ATOM 926 N N . ARG A 1 113 ? -10.231 9.620 36.789 1.00 72.81 113 ARG A N 1
ATOM 927 C CA . ARG A 1 113 ? -10.841 10.385 35.687 1.00 72.81 113 ARG A CA 1
ATOM 928 C C . ARG A 1 113 ? -10.671 9.642 34.367 1.00 72.81 113 ARG A C 1
ATOM 930 O O . ARG A 1 113 ? -9.570 9.164 34.083 1.00 72.81 113 ARG A O 1
ATOM 937 N N . ASP A 1 114 ? -11.716 9.624 33.554 1.00 77.00 114 ASP A N 1
ATOM 938 C CA . ASP A 1 114 ? -11.632 9.105 32.193 1.00 77.00 114 ASP A CA 1
ATOM 939 C C . ASP A 1 114 ? -10.830 10.065 31.313 1.00 77.00 114 ASP A C 1
ATOM 941 O O . ASP A 1 114 ? -10.992 11.291 31.380 1.00 77.00 114 ASP A O 1
ATOM 945 N N . LYS A 1 115 ? -9.940 9.511 30.493 1.00 73.88 115 LYS A N 1
ATOM 946 C CA . LYS A 1 115 ? -9.253 10.258 29.437 1.00 73.88 115 LYS A CA 1
ATOM 947 C C . LYS A 1 115 ? -9.788 9.787 28.102 1.00 73.88 115 LYS A C 1
ATOM 949 O O . LYS A 1 115 ? -9.771 8.584 27.853 1.00 73.88 115 LYS A O 1
ATOM 954 N N . SER A 1 116 ? -10.219 10.721 27.255 1.00 76.56 116 SER A N 1
ATOM 955 C CA . SER A 1 116 ? -10.545 10.401 25.873 1.00 76.56 116 SER A CA 1
ATOM 956 C C . SER A 1 116 ? -9.514 10.947 24.891 1.00 76.56 116 SER A C 1
ATOM 958 O O . SER A 1 116 ? -8.993 12.052 25.057 1.00 76.56 116 SER A O 1
ATOM 960 N N . PHE A 1 117 ? -9.186 10.138 23.888 1.00 79.25 117 PHE A N 1
ATOM 961 C CA . PHE A 1 117 ? -8.258 10.479 22.816 1.00 79.25 117 PHE A CA 1
ATOM 962 C C . PHE A 1 117 ? -8.961 10.263 21.485 1.00 79.25 117 PHE A C 1
ATOM 964 O O . PHE A 1 117 ? -9.466 9.171 21.235 1.00 79.25 117 PHE A O 1
ATOM 971 N N . LYS A 1 118 ? -8.983 11.288 20.633 1.00 84.44 118 LYS A N 1
ATOM 972 C CA . LYS A 1 118 ? -9.562 11.213 19.289 1.00 84.44 118 LYS A CA 1
ATOM 973 C C . LYS A 1 118 ? -8.455 11.153 18.254 1.00 84.44 118 LYS A C 1
ATOM 975 O O . LYS A 1 118 ? -7.459 11.857 18.393 1.00 84.44 118 LYS A O 1
ATOM 980 N N . THR A 1 119 ? -8.624 10.303 17.253 1.00 85.06 119 THR A N 1
ATOM 981 C CA . THR A 1 119 ? -7.654 10.153 16.169 1.00 85.06 119 THR A CA 1
ATOM 982 C C . THR A 1 119 ? -8.313 9.645 14.896 1.00 85.06 119 THR A C 1
ATOM 984 O O . THR A 1 119 ? -9.189 8.775 14.934 1.00 85.06 119 THR A O 1
ATOM 987 N N . THR A 1 120 ? -7.841 10.145 13.761 1.00 89.38 120 THR A N 1
ATOM 988 C CA . THR A 1 120 ? -8.150 9.602 12.443 1.00 89.38 120 THR A CA 1
ATOM 989 C C . THR A 1 120 ? -7.460 8.252 12.279 1.00 89.38 120 THR A C 1
ATOM 991 O O . THR A 1 120 ? -6.236 8.125 12.312 1.00 89.38 120 THR A O 1
ATOM 994 N N . THR A 1 121 ? -8.255 7.209 12.073 1.00 89.56 121 THR A N 1
ATOM 995 C CA . THR A 1 121 ? -7.792 5.824 11.976 1.00 89.56 121 THR A CA 1
ATOM 996 C C . THR A 1 121 ? -8.136 5.234 10.621 1.00 89.56 121 THR A C 1
ATOM 998 O O . THR A 1 121 ? -9.237 5.407 10.102 1.00 89.56 121 THR A O 1
ATOM 1001 N N . LEU A 1 122 ? -7.209 4.459 10.064 1.00 92.81 122 LEU A N 1
ATOM 1002 C CA . LEU A 1 122 ? -7.455 3.670 8.865 1.00 92.81 122 LEU A CA 1
ATOM 1003 C C . LEU A 1 122 ? -7.925 2.262 9.253 1.00 92.81 122 LEU A C 1
ATOM 1005 O O . LEU A 1 122 ? -7.185 1.481 9.856 1.00 92.81 122 LEU A O 1
ATOM 1009 N N . ILE A 1 123 ? -9.148 1.921 8.852 1.00 94.25 123 ILE A N 1
ATOM 1010 C CA . ILE A 1 123 ? -9.641 0.546 8.794 1.00 94.25 123 ILE A CA 1
ATOM 1011 C C . ILE A 1 123 ? -9.103 -0.095 7.517 1.00 94.25 123 ILE A C 1
ATOM 1013 O O . ILE A 1 123 ? -9.372 0.379 6.414 1.00 94.25 123 ILE A O 1
ATOM 1017 N N . LEU A 1 124 ? -8.370 -1.194 7.672 1.00 95.69 124 LEU A N 1
ATOM 1018 C CA . LEU A 1 124 ? -7.810 -1.986 6.582 1.00 95.69 124 LEU A CA 1
ATOM 1019 C C . LEU A 1 124 ? -8.399 -3.399 6.595 1.00 95.69 124 LEU A C 1
ATOM 1021 O O . LEU A 1 124 ? -8.330 -4.102 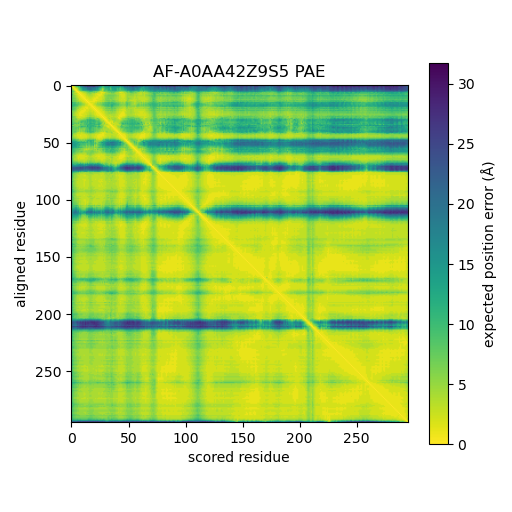7.609 1.00 95.69 124 LEU A O 1
ATOM 1025 N N . GLU A 1 125 ? -8.924 -3.826 5.451 1.00 95.88 125 GLU A N 1
ATOM 1026 C CA . GLU A 1 125 ? -9.460 -5.169 5.237 1.00 95.88 125 GLU A CA 1
ATOM 1027 C C . GLU A 1 125 ? -8.428 -6.263 5.571 1.00 95.88 125 GLU A C 1
ATOM 1029 O O . GLU A 1 125 ? -7.230 -6.167 5.267 1.00 95.88 125 GLU A O 1
ATOM 1034 N N . ASP A 1 126 ? -8.879 -7.329 6.235 1.00 95.31 126 ASP A N 1
ATOM 1035 C CA . ASP A 1 126 ? -8.038 -8.503 6.438 1.00 95.31 126 ASP A CA 1
ATOM 1036 C C . ASP A 1 126 ? -7.973 -9.360 5.170 1.00 95.31 126 ASP A C 1
ATOM 1038 O O . ASP A 1 126 ? -8.928 -9.450 4.409 1.00 95.31 126 ASP A O 1
ATOM 1042 N N . VAL A 1 127 ? -6.851 -10.047 4.954 1.00 95.38 127 VAL A N 1
ATOM 1043 C CA . VAL A 1 127 ? -6.663 -10.848 3.733 1.00 95.38 127 VAL A CA 1
ATOM 1044 C C . VAL A 1 127 ? -7.683 -11.980 3.596 1.00 95.38 127 VAL A C 1
ATOM 1046 O O . VAL A 1 127 ? -8.083 -12.287 2.478 1.00 95.38 127 VAL A O 1
ATOM 1049 N N . ASP A 1 128 ? -8.139 -12.550 4.718 1.00 94.69 128 ASP A N 1
ATOM 1050 C CA . ASP A 1 128 ? -9.209 -13.553 4.722 1.00 94.69 128 ASP A CA 1
ATOM 1051 C C . ASP A 1 128 ? -10.516 -12.966 4.156 1.00 94.69 128 ASP A C 1
ATOM 1053 O O . ASP A 1 128 ? -11.239 -13.650 3.439 1.00 94.69 128 ASP A O 1
ATOM 1057 N N . GLU A 1 129 ? -10.814 -11.702 4.460 1.00 95.75 129 GLU A N 1
ATOM 1058 C CA . GLU A 1 129 ? -12.044 -11.028 4.032 1.00 95.75 129 GLU A CA 1
ATOM 1059 C C . GLU A 1 129 ? -11.940 -10.556 2.580 1.00 95.75 129 GLU A C 1
ATOM 1061 O O . GLU A 1 129 ? -12.864 -10.775 1.801 1.00 95.75 129 GLU A O 1
ATOM 1066 N N . ALA A 1 130 ? -10.769 -10.057 2.169 1.00 96.75 130 ALA A N 1
ATOM 1067 C CA . ALA A 1 130 ? -10.494 -9.753 0.766 1.00 96.75 130 ALA A CA 1
ATOM 1068 C C . ALA A 1 130 ? -10.649 -10.996 -0.124 1.00 96.75 130 ALA A C 1
ATOM 1070 O O . ALA A 1 130 ? -11.262 -10.926 -1.188 1.00 96.75 130 ALA A O 1
ATOM 1071 N N . ALA A 1 131 ? -10.133 -12.144 0.331 1.00 96.88 131 ALA A N 1
ATOM 1072 C CA . ALA A 1 131 ? -10.256 -13.422 -0.361 1.00 96.88 131 ALA A CA 1
ATOM 1073 C C . ALA A 1 131 ? -11.725 -13.849 -0.531 1.00 96.88 131 ALA A C 1
ATOM 1075 O O . ALA A 1 131 ? -12.127 -14.244 -1.624 1.00 96.88 131 ALA A O 1
ATOM 1076 N N . LYS A 1 132 ? -12.546 -13.718 0.522 1.00 95.88 132 LYS A N 1
ATOM 1077 C CA . LYS A 1 132 ? -13.990 -13.997 0.451 1.00 95.88 132 LYS A CA 1
ATOM 1078 C C . LYS A 1 132 ? -14.708 -13.043 -0.500 1.00 95.88 132 LYS A C 1
ATOM 1080 O O . LYS A 1 132 ? -15.414 -13.508 -1.388 1.00 95.88 132 LYS A O 1
ATOM 1085 N N . ARG A 1 133 ? -14.505 -11.729 -0.343 1.00 95.44 133 ARG A N 1
ATOM 1086 C CA . ARG A 1 133 ? -15.158 -10.688 -1.154 1.00 95.44 133 ARG A CA 1
ATOM 1087 C C . ARG A 1 133 ? -14.868 -10.852 -2.641 1.00 95.44 133 ARG A C 1
ATOM 1089 O O . ARG A 1 133 ? -15.747 -10.640 -3.466 1.00 95.44 133 ARG A O 1
ATOM 1096 N N . LEU A 1 134 ? -13.627 -11.187 -2.978 1.00 96.62 134 LEU A N 1
ATOM 1097 C CA . LEU A 1 134 ? -13.188 -11.367 -4.359 1.00 96.62 134 LEU A CA 1
ATOM 1098 C C . LEU A 1 134 ? -13.445 -12.787 -4.888 1.00 96.62 134 LEU A C 1
ATOM 1100 O O . LEU A 1 134 ? -13.252 -13.022 -6.075 1.00 96.62 134 LEU A O 1
ATOM 1104 N N . GLY A 1 135 ? -13.852 -13.733 -4.034 1.00 97.25 135 GLY A N 1
ATOM 1105 C CA . GLY A 1 135 ? -14.045 -15.133 -4.414 1.00 97.25 135 GLY A CA 1
ATOM 1106 C C . GLY A 1 135 ? -12.752 -15.852 -4.820 1.00 97.25 135 GLY A C 1
ATOM 1107 O O . GLY A 1 135 ? -12.804 -16.796 -5.603 1.00 97.25 135 GLY A O 1
ATOM 1108 N N . ILE A 1 136 ? -11.592 -15.415 -4.315 1.00 97.31 136 ILE A N 1
ATOM 1109 C CA . ILE A 1 136 ? -10.269 -15.934 -4.702 1.00 97.31 136 ILE A CA 1
ATOM 1110 C C . ILE A 1 136 ? -9.424 -16.298 -3.470 1.00 97.31 136 ILE A C 1
ATOM 1112 O O . ILE A 1 136 ? -9.381 -15.533 -2.507 1.00 97.31 136 ILE A O 1
ATOM 1116 N N . PRO A 1 137 ? -8.716 -17.442 -3.451 1.00 97.56 137 PRO A N 1
ATOM 1117 C CA . PRO A 1 137 ? -7.979 -17.872 -2.263 1.00 97.56 137 PRO A CA 1
ATOM 1118 C C . PRO A 1 137 ? -6.639 -17.138 -2.069 1.00 97.56 137 PRO A C 1
ATOM 1120 O O . PRO A 1 137 ? -5.940 -16.802 -3.027 1.00 97.56 137 PRO A O 1
ATOM 1123 N N . GLU A 1 138 ? -6.228 -16.957 -0.806 1.00 97.50 138 GLU A N 1
ATOM 1124 C CA . GLU A 1 138 ? -4.870 -16.516 -0.446 1.00 97.50 138 GLU A CA 1
ATOM 1125 C C . GLU A 1 138 ? -3.872 -17.681 -0.561 1.00 97.50 138 GLU A C 1
ATOM 1127 O O . GLU A 1 138 ? -4.086 -18.775 -0.036 1.00 97.50 138 GLU A O 1
ATOM 1132 N N . ILE A 1 139 ? -2.705 -17.418 -1.146 1.00 96.31 139 ILE A N 1
ATOM 1133 C CA . ILE A 1 139 ? -1.555 -18.321 -1.117 1.00 96.31 139 ILE A CA 1
ATOM 1134 C C . ILE A 1 139 ? -0.660 -17.975 0.081 1.00 96.31 139 ILE A C 1
ATOM 1136 O O . ILE A 1 139 ? -0.065 -16.896 0.167 1.00 96.31 139 ILE A O 1
ATOM 1140 N N . ARG A 1 140 ? -0.511 -18.935 1.008 1.00 95.12 140 ARG A N 1
ATOM 1141 C CA . ARG A 1 140 ? 0.246 -18.764 2.265 1.00 95.12 140 ARG A CA 1
ATOM 1142 C C . ARG A 1 140 ? 1.703 -19.229 2.248 1.00 95.12 140 ARG A C 1
ATOM 1144 O O . ARG A 1 140 ? 2.366 -19.154 3.281 1.00 95.12 140 ARG A O 1
ATOM 1151 N N . ARG A 1 141 ? 2.238 -19.604 1.086 1.00 93.31 141 ARG A N 1
ATOM 1152 C CA . ARG A 1 141 ? 3.641 -20.016 0.887 1.00 93.31 141 ARG A CA 1
ATOM 1153 C C . ARG A 1 141 ? 4.423 -19.009 0.045 1.00 93.31 141 ARG A C 1
ATOM 1155 O O . ARG A 1 141 ? 3.828 -18.234 -0.697 1.00 93.31 141 ARG A O 1
ATOM 1162 N N . ASN A 1 142 ? 5.750 -19.032 0.149 1.00 93.69 142 ASN A N 1
ATOM 1163 C CA . ASN A 1 142 ? 6.615 -18.228 -0.715 1.00 93.69 142 ASN A CA 1
ATOM 1164 C C . ASN A 1 142 ? 6.575 -18.772 -2.145 1.00 93.69 142 ASN A C 1
ATOM 1166 O O . ASN A 1 142 ? 6.670 -19.982 -2.355 1.00 93.69 142 ASN A O 1
ATOM 1170 N N . ILE A 1 143 ? 6.440 -17.867 -3.110 1.00 94.06 143 ILE A N 1
ATOM 1171 C CA . ILE A 1 143 ? 6.439 -18.167 -4.542 1.00 94.06 143 ILE A CA 1
ATOM 1172 C C . ILE A 1 143 ? 7.563 -17.345 -5.174 1.00 94.06 143 ILE A C 1
ATOM 1174 O O . ILE A 1 143 ? 7.620 -16.135 -4.924 1.00 94.06 143 ILE A O 1
ATOM 1178 N N . PRO A 1 144 ? 8.459 -17.954 -5.974 1.00 94.44 144 PRO A N 1
ATOM 1179 C CA . PRO A 1 144 ? 9.454 -17.214 -6.738 1.00 94.44 144 PRO A CA 1
ATOM 1180 C C . PRO A 1 144 ? 8.815 -16.068 -7.521 1.00 94.44 144 PRO A C 1
ATOM 1182 O O . PRO A 1 144 ? 7.756 -16.234 -8.118 1.00 94.44 144 PRO A O 1
ATOM 1185 N N . ALA A 1 145 ? 9.464 -14.905 -7.542 1.00 92.75 145 ALA A N 1
ATOM 1186 C CA . ALA A 1 145 ? 8.873 -13.715 -8.142 1.00 92.75 145 ALA A CA 1
ATOM 1187 C C . ALA A 1 145 ? 8.529 -13.903 -9.629 1.00 92.75 145 ALA A C 1
ATOM 1189 O O . ALA A 1 145 ? 7.531 -13.350 -10.066 1.00 92.75 145 ALA A O 1
ATOM 1190 N N . LEU A 1 146 ? 9.308 -14.689 -10.389 1.00 95.69 146 LEU A N 1
ATOM 1191 C CA . LEU A 1 146 ? 9.039 -14.997 -11.806 1.00 95.69 146 LEU A CA 1
ATOM 1192 C C . LEU A 1 146 ? 7.878 -15.986 -12.036 1.00 95.69 146 LEU A C 1
ATOM 1194 O O . LEU A 1 146 ? 7.474 -16.173 -13.171 1.00 95.69 146 LEU A O 1
ATOM 1198 N N . GLN A 1 147 ? 7.353 -16.630 -10.989 1.00 96.12 147 GLN A N 1
ATOM 1199 C CA . GLN A 1 147 ? 6.183 -17.522 -11.079 1.00 96.12 147 GLN A CA 1
ATOM 1200 C C . GLN A 1 147 ? 4.868 -16.806 -10.724 1.00 96.12 147 GLN A C 1
ATOM 1202 O O . GLN A 1 147 ? 3.809 -17.428 -10.687 1.00 96.12 147 GLN A O 1
ATOM 1207 N N . GLN A 1 148 ? 4.938 -15.514 -10.401 1.00 96.69 148 GLN A N 1
ATOM 1208 C CA . GLN A 1 148 ? 3.776 -14.652 -10.192 1.00 96.69 148 GLN A CA 1
ATOM 1209 C C . GLN A 1 148 ? 3.371 -14.013 -11.523 1.00 96.69 148 GLN A C 1
ATOM 1211 O O . GLN A 1 148 ? 4.226 -13.851 -12.393 1.00 96.69 148 GLN A O 1
ATOM 1216 N N . ASP A 1 149 ? 2.098 -13.629 -11.666 1.00 98.12 149 ASP A N 1
ATOM 1217 C CA . ASP A 1 149 ? 1.577 -13.033 -12.904 1.00 98.12 149 ASP A CA 1
ATOM 1218 C C . ASP A 1 149 ? 2.410 -11.822 -13.330 1.00 98.12 149 ASP A C 1
ATOM 1220 O O . ASP A 1 149 ? 2.713 -10.941 -12.520 1.00 98.12 149 ASP A O 1
ATOM 1224 N N . ASP A 1 150 ? 2.801 -11.795 -14.601 1.00 97.94 150 ASP A N 1
ATOM 1225 C CA . ASP A 1 150 ? 3.780 -10.838 -15.106 1.00 97.94 150 ASP A CA 1
ATOM 1226 C C . ASP A 1 150 ? 3.251 -9.405 -15.086 1.00 97.94 150 ASP A C 1
ATOM 1228 O O . ASP A 1 150 ? 3.923 -8.504 -14.577 1.00 97.94 150 ASP A O 1
ATOM 1232 N N . VAL A 1 151 ? 2.024 -9.203 -15.576 1.00 98.44 151 VAL A N 1
ATOM 1233 C CA . VAL A 1 151 ? 1.371 -7.889 -15.629 1.00 98.44 151 VAL A CA 1
ATOM 1234 C C . VAL A 1 151 ? 1.148 -7.366 -14.210 1.00 98.44 151 VAL A C 1
ATOM 1236 O O . VAL A 1 151 ? 1.538 -6.241 -13.895 1.00 98.44 151 VAL A O 1
ATOM 1239 N N . ALA A 1 152 ? 0.589 -8.186 -13.315 1.00 98.44 152 ALA A N 1
ATOM 1240 C CA . ALA A 1 152 ? 0.370 -7.807 -11.923 1.00 98.44 152 ALA A CA 1
ATOM 1241 C C . ALA A 1 152 ? 1.685 -7.527 -11.178 1.00 98.44 152 ALA A C 1
ATOM 1243 O O . ALA A 1 152 ? 1.749 -6.600 -10.371 1.00 98.44 152 ALA A O 1
ATOM 1244 N N . SER A 1 153 ? 2.753 -8.271 -11.475 1.00 98.25 153 SER A N 1
ATOM 1245 C CA . SER A 1 153 ? 4.074 -8.066 -10.870 1.00 98.25 153 SER A CA 1
ATOM 1246 C C . SER A 1 153 ? 4.736 -6.763 -11.324 1.00 98.25 153 SER A C 1
ATOM 1248 O O . SER A 1 153 ? 5.331 -6.057 -10.501 1.00 98.25 153 SER A O 1
ATOM 1250 N N . VAL A 1 154 ? 4.636 -6.415 -12.611 1.00 98.69 154 VAL A N 1
ATOM 1251 C CA . VAL A 1 154 ? 5.139 -5.132 -13.131 1.00 98.69 154 VAL A CA 1
ATOM 1252 C C . VAL A 1 154 ? 4.308 -3.975 -12.578 1.00 98.69 154 VAL A C 1
ATOM 1254 O O . VAL A 1 154 ? 4.885 -3.001 -12.093 1.00 98.69 154 VAL A O 1
ATOM 1257 N N . ARG A 1 155 ? 2.977 -4.112 -12.539 1.00 98.69 155 ARG A N 1
ATOM 1258 C CA . ARG A 1 155 ? 2.065 -3.123 -11.944 1.00 98.69 155 ARG A CA 1
ATOM 1259 C C . ARG A 1 155 ? 2.379 -2.860 -10.481 1.00 98.69 155 ARG A C 1
ATOM 1261 O O . ARG A 1 155 ? 2.546 -1.708 -10.094 1.00 98.69 155 ARG A O 1
ATOM 1268 N N . LEU A 1 156 ? 2.536 -3.917 -9.687 1.00 98.62 156 LEU A N 1
ATOM 1269 C CA . LEU A 1 156 ? 2.989 -3.820 -8.304 1.00 98.62 156 LEU A CA 1
ATOM 1270 C C . LEU A 1 156 ? 4.310 -3.049 -8.213 1.00 98.62 156 LEU A C 1
ATOM 1272 O O . LEU A 1 156 ? 4.434 -2.132 -7.408 1.00 98.62 156 LEU A O 1
ATOM 1276 N N . SER A 1 157 ? 5.305 -3.428 -9.013 1.00 98.06 157 SER A N 1
ATOM 1277 C CA . SER A 1 157 ? 6.653 -2.858 -8.915 1.00 98.06 157 SER A CA 1
ATOM 1278 C C . SER A 1 157 ? 6.682 -1.377 -9.294 1.00 98.06 157 SER A C 1
ATOM 1280 O O . SER A 1 157 ? 7.366 -0.592 -8.636 1.00 98.06 157 SER A O 1
ATOM 1282 N N . LEU A 1 158 ? 5.926 -0.985 -10.323 1.00 98.75 158 LEU A N 1
ATOM 1283 C CA . LEU A 1 158 ? 5.767 0.412 -10.720 1.00 98.75 158 LEU A CA 1
ATOM 1284 C C . LEU A 1 158 ? 4.944 1.210 -9.702 1.00 98.75 158 LEU A C 1
ATOM 1286 O O .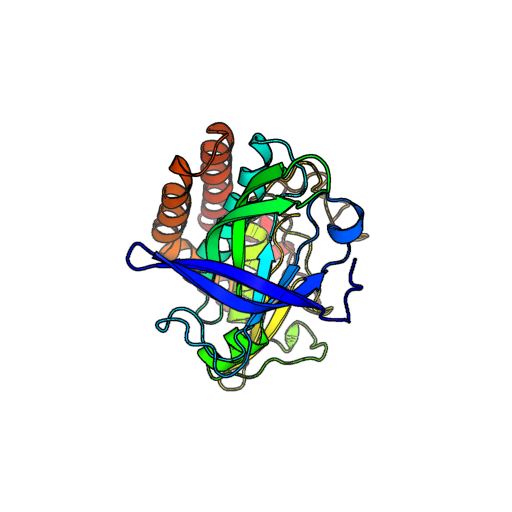 LEU A 1 158 ? 5.298 2.350 -9.424 1.00 98.75 158 LEU A O 1
ATOM 1290 N N . PHE A 1 159 ? 3.928 0.612 -9.077 1.00 98.88 159 PHE A N 1
ATOM 1291 C CA . PHE A 1 159 ? 3.194 1.240 -7.977 1.00 98.88 159 PHE A CA 1
ATOM 1292 C C . PHE A 1 159 ? 4.109 1.499 -6.772 1.00 98.88 159 PHE A C 1
ATOM 1294 O O . PHE A 1 159 ? 4.171 2.621 -6.277 1.00 98.88 159 PHE A O 1
ATOM 1301 N N . GLN A 1 160 ? 4.883 0.497 -6.345 1.00 98.31 160 GLN A N 1
ATOM 1302 C CA . GLN A 1 160 ? 5.844 0.657 -5.250 1.00 98.31 160 GLN A CA 1
ATOM 1303 C C . GLN A 1 160 ? 6.897 1.723 -5.591 1.00 98.31 160 GLN A C 1
ATOM 1305 O O . GLN A 1 160 ? 7.272 2.519 -4.735 1.00 98.31 160 GLN A O 1
ATOM 1310 N N . TYR A 1 161 ? 7.332 1.797 -6.854 1.00 98.06 161 TYR A N 1
ATOM 1311 C CA . TYR A 1 161 ? 8.214 2.864 -7.327 1.00 98.06 161 TYR A CA 1
ATOM 1312 C C . TYR A 1 161 ? 7.542 4.244 -7.271 1.00 98.06 161 TYR A C 1
ATOM 1314 O O . TYR A 1 161 ? 8.147 5.182 -6.753 1.00 98.06 161 TYR A O 1
ATOM 1322 N N . MET A 1 162 ? 6.298 4.376 -7.745 1.00 98.81 162 MET A N 1
ATOM 1323 C CA . MET A 1 162 ? 5.522 5.623 -7.717 1.00 98.81 162 MET A CA 1
ATOM 1324 C C . MET A 1 162 ? 5.480 6.218 -6.312 1.00 98.81 162 MET A C 1
ATOM 1326 O O . MET A 1 162 ? 5.821 7.392 -6.137 1.00 98.81 162 MET A O 1
ATOM 1330 N N . ILE A 1 163 ? 5.147 5.389 -5.318 1.00 98.62 163 ILE A N 1
ATOM 1331 C CA . ILE A 1 163 ? 5.046 5.806 -3.916 1.00 98.62 163 ILE A CA 1
ATOM 1332 C C . ILE A 1 163 ? 6.399 5.838 -3.186 1.00 98.62 163 ILE A C 1
ATOM 1334 O O . ILE A 1 163 ? 6.441 6.169 -2.005 1.00 98.62 163 ILE A O 1
ATOM 1338 N N . GLY A 1 164 ? 7.510 5.518 -3.859 1.00 96.94 164 GLY A N 1
ATOM 1339 C CA . GLY A 1 164 ? 8.846 5.508 -3.258 1.00 96.94 164 GLY A CA 1
ATOM 1340 C C . GLY A 1 164 ? 8.999 4.478 -2.138 1.00 96.94 164 GLY A C 1
ATOM 1341 O O . GLY A 1 164 ? 9.649 4.753 -1.138 1.00 96.94 164 GLY A O 1
ATOM 1342 N N . ASN A 1 165 ? 8.358 3.316 -2.252 1.00 95.88 165 ASN A N 1
ATOM 1343 C CA . ASN A 1 165 ? 8.435 2.272 -1.240 1.00 95.88 165 ASN A CA 1
ATOM 1344 C C . ASN A 1 165 ? 9.485 1.219 -1.606 1.00 95.88 165 ASN A C 1
ATOM 1346 O O . ASN A 1 165 ? 9.360 0.500 -2.604 1.00 95.88 165 ASN A O 1
ATOM 1350 N N . THR A 1 166 ? 10.499 1.077 -0.755 1.00 93.31 166 THR A N 1
ATOM 1351 C CA . THR A 1 166 ? 11.470 -0.019 -0.837 1.00 93.31 166 THR A CA 1
ATOM 1352 C C . THR A 1 166 ? 11.253 -1.097 0.218 1.00 93.31 166 THR A C 1
ATOM 1354 O O . THR A 1 166 ? 11.903 -2.143 0.128 1.00 93.31 166 THR A O 1
ATOM 1357 N N . ASP A 1 167 ? 10.294 -0.933 1.131 1.00 92.56 167 ASP A N 1
ATOM 1358 C CA . ASP A 1 167 ? 9.971 -1.903 2.178 1.00 92.56 167 ASP A CA 1
ATOM 1359 C C . ASP A 1 167 ? 9.019 -2.995 1.705 1.00 92.56 167 ASP A C 1
ATOM 1361 O O . ASP A 1 167 ? 7.894 -3.133 2.167 1.00 92.56 167 ASP A O 1
ATOM 1365 N N . TYR A 1 168 ? 9.468 -3.794 0.739 1.00 93.19 168 TYR A N 1
ATOM 1366 C CA . TYR A 1 168 ? 8.736 -4.979 0.300 1.00 93.19 168 TYR A CA 1
ATOM 1367 C C . TYR A 1 168 ? 9.652 -6.036 -0.321 1.00 93.19 168 TYR A C 1
ATOM 1369 O O . TYR A 1 168 ? 10.759 -5.751 -0.805 1.00 93.19 168 TYR A O 1
ATOM 1377 N N . SER A 1 169 ? 9.163 -7.277 -0.343 1.00 91.12 169 SER A N 1
ATOM 1378 C CA . SER A 1 169 ? 9.789 -8.404 -1.035 1.00 91.12 169 SER A CA 1
ATOM 1379 C C . SER A 1 169 ? 8.723 -9.323 -1.622 1.00 91.12 169 SER A C 1
ATOM 1381 O O . SER A 1 169 ? 8.005 -9.991 -0.885 1.00 91.12 169 SER A O 1
ATOM 1383 N N . THR A 1 170 ? 8.650 -9.416 -2.952 1.00 87.31 170 THR A N 1
ATOM 1384 C CA . THR A 1 170 ? 7.721 -10.333 -3.642 1.00 87.31 170 THR A CA 1
ATOM 1385 C C . THR A 1 170 ? 8.076 -11.801 -3.413 1.00 87.31 170 THR A C 1
ATOM 1387 O O . THR A 1 170 ? 7.181 -12.620 -3.222 1.00 87.31 170 THR A O 1
ATOM 1390 N N . LYS A 1 171 ? 9.376 -12.134 -3.364 1.00 84.94 171 LYS A N 1
ATOM 1391 C CA . LYS A 1 171 ? 9.876 -13.489 -3.064 1.00 84.94 171 LYS A CA 1
ATOM 1392 C C . LYS A 1 171 ? 9.667 -13.866 -1.595 1.00 84.94 171 LYS A C 1
ATOM 1394 O O . LYS A 1 171 ? 9.237 -14.976 -1.298 1.00 84.94 171 LYS A O 1
ATOM 1399 N N . GLY A 1 172 ? 9.989 -12.948 -0.682 1.00 86.88 172 GLY A N 1
ATOM 1400 C CA . GLY A 1 172 ? 9.900 -13.164 0.766 1.00 86.88 172 GLY A CA 1
ATOM 1401 C C . GLY A 1 172 ? 8.523 -12.881 1.367 1.00 86.88 172 GLY A C 1
ATOM 1402 O O . GLY A 1 172 ? 8.343 -13.095 2.560 1.00 86.88 172 GLY A O 1
ATOM 1403 N N . ARG A 1 173 ? 7.574 -12.378 0.564 1.00 90.38 173 ARG A N 1
ATOM 1404 C CA . ARG A 1 173 ? 6.234 -11.936 0.988 1.00 90.38 173 ARG A CA 1
ATOM 1405 C C . ARG A 1 173 ? 6.255 -10.911 2.132 1.00 90.38 173 ARG A C 1
ATOM 1407 O O . ARG A 1 173 ? 5.306 -10.810 2.905 1.00 90.38 173 ARG A O 1
ATOM 1414 N N . HIS A 1 174 ? 7.333 -10.126 2.214 1.00 91.62 174 HIS A N 1
ATOM 1415 C CA . HIS A 1 174 ? 7.404 -8.962 3.100 1.00 91.62 174 HIS A CA 1
ATOM 1416 C C . HIS A 1 174 ? 6.543 -7.858 2.495 1.00 91.62 174 HIS A C 1
ATOM 1418 O O . HIS A 1 174 ? 6.781 -7.489 1.342 1.00 91.62 174 HIS A O 1
ATOM 1424 N N . ASN A 1 175 ? 5.535 -7.397 3.239 1.00 94.44 175 ASN A N 1
ATOM 1425 C CA . ASN A 1 175 ? 4.562 -6.383 2.812 1.00 94.44 175 ASN A CA 1
ATOM 1426 C C . ASN A 1 175 ? 3.831 -6.710 1.492 1.00 94.44 175 ASN A C 1
ATOM 1428 O O . ASN A 1 175 ? 3.376 -5.830 0.765 1.00 94.44 175 ASN A O 1
ATOM 1432 N N . ILE A 1 176 ? 3.704 -8.009 1.180 1.00 96.31 176 ILE A N 1
ATOM 1433 C CA . ILE A 1 176 ? 2.987 -8.540 0.012 1.00 96.31 176 ILE A CA 1
ATOM 1434 C C . ILE A 1 176 ? 2.126 -9.738 0.430 1.00 96.31 176 ILE A C 1
ATOM 1436 O O . ILE A 1 176 ? 2.601 -10.676 1.076 1.00 96.31 176 ILE A O 1
ATOM 1440 N N . LYS A 1 177 ? 0.857 -9.743 0.022 1.00 97.38 177 LYS A N 1
ATOM 1441 C CA . LYS A 1 177 ? -0.011 -10.929 0.011 1.00 97.38 177 LYS A CA 1
ATOM 1442 C C . LYS A 1 177 ? -0.104 -11.492 -1.399 1.00 97.38 177 LYS A C 1
ATOM 1444 O O . LYS A 1 177 ? 0.077 -10.764 -2.362 1.00 97.38 177 LYS A O 1
ATOM 1449 N N . LEU A 1 178 ? -0.361 -12.791 -1.513 1.00 97.81 178 LEU A N 1
ATOM 1450 C CA . LEU A 1 178 ? -0.551 -13.459 -2.798 1.00 97.81 178 LEU A CA 1
ATOM 1451 C C . LEU A 1 178 ? -1.975 -14.000 -2.839 1.00 97.81 178 LEU A C 1
ATOM 1453 O O . LEU A 1 178 ? -2.349 -14.749 -1.936 1.00 97.81 178 LEU A O 1
ATOM 1457 N N . LEU A 1 179 ? -2.743 -13.637 -3.859 1.00 98.06 179 LEU A N 1
ATOM 1458 C CA . LEU A 1 179 ? -4.059 -14.214 -4.134 1.00 98.06 179 LEU A CA 1
ATOM 1459 C C . LEU A 1 179 ? -4.037 -14.940 -5.477 1.00 98.06 179 LEU A C 1
ATOM 1461 O O . LEU A 1 179 ? -3.234 -14.612 -6.349 1.00 98.06 179 LEU A O 1
ATOM 1465 N N . PHE A 1 180 ? -4.877 -15.959 -5.624 1.00 97.31 180 PHE A N 1
ATOM 1466 C CA . PHE A 1 180 ? -4.927 -16.784 -6.825 1.00 97.31 180 PHE A CA 1
ATOM 1467 C C . PHE A 1 180 ? -6.227 -16.561 -7.589 1.00 97.31 180 PHE A C 1
ATOM 1469 O O . PHE A 1 180 ? -7.291 -16.907 -7.093 1.00 97.31 180 PHE A O 1
ATOM 1476 N N . GLN A 1 181 ? -6.136 -16.032 -8.802 1.00 96.50 181 GLN A N 1
ATOM 1477 C CA . GLN A 1 181 ? -7.287 -15.737 -9.650 1.00 96.50 181 GLN A CA 1
ATOM 1478 C C . GLN A 1 181 ? -7.037 -16.317 -11.038 1.00 96.50 181 GLN A C 1
ATOM 1480 O O . GLN A 1 181 ? -6.012 -16.014 -11.637 1.00 96.50 181 GLN A O 1
ATOM 1485 N N . ASP A 1 182 ? -7.939 -17.159 -11.543 1.00 94.50 182 ASP A N 1
ATOM 1486 C CA . ASP A 1 182 ? -7.920 -17.649 -12.931 1.00 94.50 182 ASP A CA 1
ATOM 1487 C C . ASP A 1 182 ? -6.554 -18.195 -13.400 1.00 94.50 182 ASP A C 1
ATOM 1489 O O . ASP A 1 182 ? -6.032 -17.831 -14.452 1.00 94.50 182 ASP A O 1
ATOM 1493 N N . GLY A 1 183 ? -5.924 -19.050 -12.584 1.00 94.94 183 GLY A N 1
ATOM 1494 C CA . GLY A 1 183 ? -4.613 -19.638 -12.902 1.00 94.94 183 GLY A CA 1
ATOM 1495 C C . GLY A 1 183 ? -3.411 -18.738 -12.598 1.00 94.94 183 GLY A C 1
ATOM 1496 O O . GLY A 1 183 ? -2.269 -19.177 -12.733 1.00 94.94 183 GLY A O 1
ATOM 1497 N N . LYS A 1 184 ? -3.641 -17.499 -12.160 1.00 97.00 184 LYS A N 1
ATOM 1498 C CA . LYS A 1 184 ? -2.619 -16.473 -11.947 1.00 97.00 184 LYS A CA 1
ATOM 1499 C C . LYS A 1 184 ? -2.400 -16.196 -10.468 1.00 97.00 184 LYS A C 1
ATOM 1501 O O . LYS A 1 184 ? -3.335 -16.164 -9.672 1.00 97.00 184 LYS A O 1
ATOM 1506 N N . ILE A 1 185 ? -1.145 -15.950 -10.102 1.00 97.88 185 ILE A N 1
ATOM 1507 C CA . ILE A 1 185 ? -0.756 -15.549 -8.747 1.00 97.88 185 ILE A CA 1
ATOM 1508 C C . ILE A 1 185 ? -0.569 -14.034 -8.739 1.00 97.88 185 ILE A C 1
ATOM 1510 O O . ILE A 1 185 ? 0.395 -13.524 -9.309 1.00 97.88 185 ILE A O 1
ATOM 1514 N N . ILE A 1 186 ? -1.487 -13.331 -8.085 1.00 98.25 186 ILE A N 1
ATOM 1515 C CA . ILE A 1 186 ? -1.563 -11.873 -8.039 1.00 98.25 186 ILE A CA 1
ATOM 1516 C C . ILE A 1 186 ? -0.947 -11.367 -6.729 1.00 98.25 186 ILE A C 1
ATOM 1518 O O . ILE A 1 186 ? -1.467 -11.678 -5.649 1.00 98.25 186 ILE A O 1
ATOM 1522 N N . PRO A 1 187 ? 0.154 -10.597 -6.778 1.00 97.94 187 PRO A N 1
ATOM 1523 C CA . PRO A 1 187 ? 0.697 -9.966 -5.590 1.00 97.94 187 PRO A CA 1
ATOM 1524 C C . PRO A 1 187 ? -0.053 -8.676 -5.246 1.00 97.94 187 PRO A C 1
ATOM 1526 O O . PRO A 1 187 ? -0.249 -7.804 -6.088 1.00 97.94 187 PRO A O 1
ATOM 1529 N N . VAL A 1 188 ? -0.424 -8.537 -3.976 1.00 98.25 188 VAL A N 1
ATOM 1530 C CA . VAL A 1 188 ? -1.167 -7.392 -3.441 1.00 98.25 188 VAL A CA 1
ATOM 1531 C C . VAL A 1 188 ? -0.358 -6.754 -2.316 1.00 98.25 188 VAL A C 1
ATOM 1533 O O . VAL A 1 188 ? -0.058 -7.432 -1.325 1.00 98.25 188 VAL A O 1
ATOM 1536 N N . PRO A 1 189 ? 0.028 -5.477 -2.446 1.00 98.00 189 PRO A N 1
ATOM 1537 C CA . PRO A 1 189 ? 0.817 -4.792 -1.445 1.00 98.00 189 PRO A CA 1
ATOM 1538 C C . PRO A 1 189 ? -0.024 -4.334 -0.258 1.00 98.00 189 PRO A C 1
ATOM 1540 O O . PRO A 1 189 ? -1.221 -4.073 -0.372 1.00 98.00 189 PRO A O 1
ATOM 1543 N N . PHE A 1 190 ? 0.631 -4.226 0.888 1.00 96.44 190 PHE A N 1
ATOM 1544 C CA . PHE A 1 190 ? 0.094 -3.610 2.097 1.00 96.44 190 PHE A CA 1
ATOM 1545 C C . PHE A 1 190 ? 1.257 -3.081 2.938 1.00 96.44 190 PHE A C 1
ATOM 1547 O O . PHE A 1 190 ? 2.387 -3.498 2.711 1.00 96.44 190 PHE A O 1
ATOM 1554 N N . ASP A 1 191 ? 0.957 -2.251 3.938 1.00 93.00 191 ASP A N 1
ATOM 1555 C CA . ASP A 1 191 ? 1.937 -1.599 4.823 1.00 93.00 191 ASP A CA 1
ATOM 1556 C C . ASP A 1 191 ? 2.824 -0.594 4.057 1.00 93.00 191 ASP A C 1
ATOM 1558 O O . ASP A 1 191 ? 3.797 -0.956 3.390 1.00 93.00 191 ASP A O 1
ATOM 1562 N N . PHE A 1 192 ? 2.433 0.685 4.080 1.00 95.56 192 PHE A N 1
ATOM 1563 C CA . PHE A 1 192 ? 3.056 1.738 3.254 1.00 95.56 192 PHE A CA 1
ATOM 1564 C C . PHE A 1 192 ? 3.757 2.828 4.058 1.00 95.56 192 PHE A C 1
ATOM 1566 O O . PHE A 1 192 ? 4.129 3.867 3.508 1.00 95.56 192 PHE A O 1
ATOM 1573 N N . ASP A 1 193 ? 3.939 2.624 5.352 1.00 90.50 193 ASP A N 1
ATOM 1574 C CA . ASP A 1 193 ? 4.415 3.661 6.264 1.00 90.50 193 ASP A CA 1
ATOM 1575 C C . ASP A 1 193 ? 5.870 4.070 6.068 1.00 90.50 193 ASP A C 1
ATOM 1577 O O . ASP A 1 193 ? 6.219 5.228 6.300 1.00 90.50 193 ASP A O 1
ATOM 1581 N N . LEU A 1 194 ? 6.693 3.155 5.557 1.00 91.88 194 LEU A N 1
ATOM 1582 C CA . LEU A 1 194 ? 8.073 3.421 5.154 1.00 91.88 194 LEU A CA 1
ATOM 1583 C C . LEU A 1 194 ? 8.210 3.945 3.710 1.00 91.88 194 LEU A C 1
ATOM 1585 O O . LEU A 1 194 ? 9.321 4.022 3.190 1.00 91.88 194 LEU A O 1
ATOM 1589 N N . SER A 1 195 ? 7.112 4.313 3.041 1.00 96.12 195 SER A N 1
ATOM 1590 C CA . SER A 1 195 ? 7.153 4.850 1.673 1.00 96.12 195 SER A CA 1
ATOM 1591 C C . SER A 1 195 ? 7.451 6.354 1.620 1.00 96.12 195 SER A C 1
ATOM 1593 O O . SER A 1 195 ? 7.074 7.112 2.516 1.00 96.12 195 SER A O 1
ATOM 1595 N N . GLY A 1 196 ? 8.056 6.821 0.524 1.00 97.06 196 GLY A N 1
ATOM 1596 C CA . GLY A 1 196 ? 8.256 8.250 0.249 1.00 97.06 196 GLY A CA 1
ATOM 1597 C C . GLY A 1 196 ? 6.968 9.063 0.082 1.00 97.06 196 GLY A C 1
ATOM 1598 O O . GLY A 1 196 ? 6.950 10.260 0.372 1.00 97.06 196 GLY A O 1
ATOM 1599 N N . LEU A 1 197 ? 5.867 8.434 -0.344 1.00 97.94 197 LEU A N 1
ATOM 1600 C CA . LEU A 1 197 ? 4.550 9.075 -0.384 1.00 97.94 197 LEU A CA 1
ATOM 1601 C C . LEU A 1 197 ? 4.092 9.440 1.032 1.00 97.94 197 LEU A C 1
ATOM 1603 O O . LEU A 1 197 ? 3.693 10.582 1.264 1.00 97.94 197 LEU A O 1
ATOM 1607 N N . VAL A 1 198 ? 4.204 8.502 1.977 1.00 95.69 198 VAL A N 1
ATOM 1608 C CA . VAL A 1 198 ? 3.843 8.728 3.382 1.00 95.69 198 VAL A CA 1
ATOM 1609 C C . VAL A 1 198 ? 4.850 9.647 4.061 1.00 95.69 198 VAL A C 1
ATOM 1611 O O . VAL A 1 198 ? 4.440 10.597 4.727 1.00 95.69 198 VAL A O 1
ATOM 1614 N N . ASN A 1 199 ? 6.148 9.419 3.857 1.00 94.31 199 ASN A N 1
ATOM 1615 C CA . ASN A 1 199 ? 7.233 10.199 4.454 1.00 94.31 199 ASN A CA 1
ATOM 1616 C C . ASN A 1 199 ? 7.030 10.397 5.969 1.00 94.31 199 ASN A C 1
ATOM 1618 O O . ASN A 1 199 ? 7.046 11.522 6.472 1.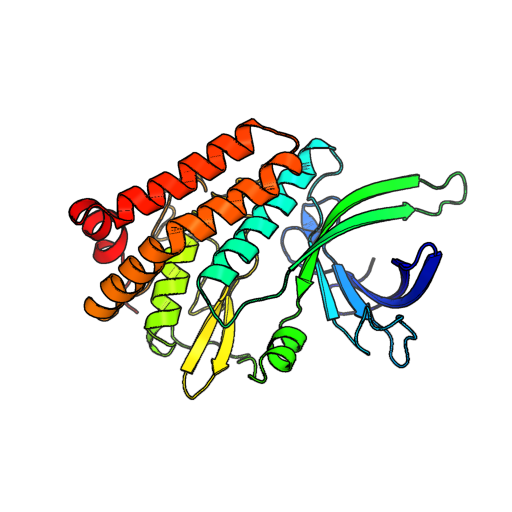00 94.31 199 ASN A O 1
ATOM 1622 N N . ALA A 1 200 ? 6.725 9.309 6.684 1.00 90.25 200 ALA A N 1
ATOM 1623 C CA . ALA A 1 200 ? 6.528 9.369 8.126 1.00 90.25 200 ALA A CA 1
ATOM 1624 C C . ALA A 1 200 ? 7.832 9.779 8.828 1.00 90.25 200 ALA A C 1
ATOM 1626 O O . ALA A 1 200 ? 8.922 9.427 8.388 1.00 90.25 200 ALA A O 1
ATOM 1627 N N . SER A 1 201 ? 7.734 10.462 9.971 1.00 87.19 201 SER A N 1
ATOM 1628 C CA . SER A 1 201 ? 8.914 10.943 10.716 1.00 87.19 201 SER A CA 1
ATOM 1629 C C . SER A 1 201 ? 9.855 9.836 11.215 1.00 87.19 201 SER A C 1
ATOM 1631 O O . SER A 1 201 ? 11.004 10.109 11.543 1.00 87.19 201 SER A O 1
ATOM 1633 N N . TYR A 1 202 ? 9.370 8.595 11.289 1.00 84.62 202 TYR A N 1
ATOM 1634 C CA . TYR A 1 202 ? 10.139 7.402 11.662 1.00 84.62 202 TYR A CA 1
ATOM 1635 C C . TYR A 1 202 ? 10.556 6.548 10.452 1.00 84.62 202 TYR A C 1
ATOM 1637 O O . TYR A 1 202 ? 11.149 5.477 10.626 1.00 84.62 202 TYR A O 1
ATOM 1645 N N . ALA A 1 203 ? 10.196 6.971 9.238 1.00 88.12 203 ALA A N 1
ATOM 1646 C CA . ALA A 1 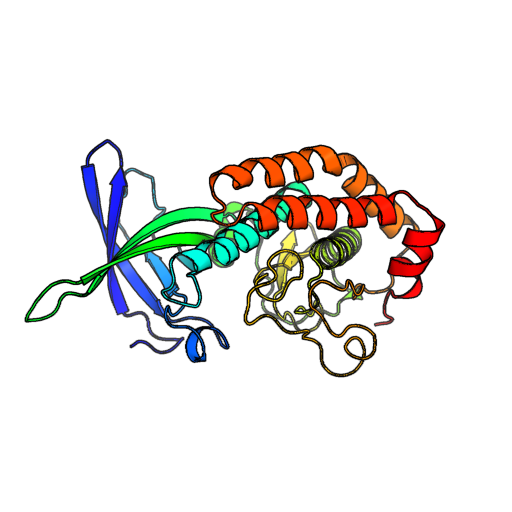203 ? 10.485 6.222 8.032 1.00 88.12 203 ALA A CA 1
ATOM 1647 C C . ALA A 1 203 ? 11.993 6.200 7.763 1.00 88.12 203 ALA A C 1
ATOM 1649 O O . ALA A 1 203 ? 12.704 7.177 7.979 1.00 88.12 203 ALA A O 1
ATOM 1650 N N . HIS A 1 204 ? 12.479 5.061 7.291 1.00 89.06 204 HIS A N 1
ATOM 1651 C CA . HIS A 1 204 ? 13.868 4.865 6.907 1.00 89.06 204 HIS A CA 1
ATOM 1652 C C . HIS A 1 204 ? 13.915 3.950 5.690 1.00 89.06 204 HIS A C 1
ATOM 1654 O O . HIS A 1 204 ? 13.027 3.117 5.490 1.00 89.06 204 HIS A O 1
ATOM 1660 N N . VAL A 1 205 ? 14.960 4.092 4.876 1.00 87.88 205 VAL A N 1
ATOM 1661 C CA . VAL A 1 205 ? 15.170 3.218 3.722 1.00 87.88 205 VAL A CA 1
ATOM 1662 C C . VAL A 1 205 ? 15.399 1.793 4.214 1.00 87.88 205 VAL A C 1
ATOM 1664 O O . VAL A 1 205 ? 16.399 1.497 4.869 1.00 87.88 205 VAL A O 1
ATOM 1667 N N . SER A 1 206 ? 14.482 0.894 3.870 1.00 79.12 206 SER A N 1
ATOM 1668 C CA . SER A 1 206 ? 14.623 -0.531 4.145 1.00 79.12 206 SER A CA 1
ATOM 1669 C C . SER A 1 206 ? 15.020 -1.311 2.882 1.00 79.12 206 SER A C 1
ATOM 1671 O O . SER A 1 206 ? 14.835 -0.863 1.743 1.00 79.12 206 SER A O 1
ATOM 1673 N N . GLY A 1 207 ? 15.594 -2.501 3.085 1.00 63.88 207 GLY A N 1
ATOM 1674 C CA . GLY A 1 207 ? 16.207 -3.303 2.021 1.00 63.88 207 GLY A CA 1
ATOM 1675 C C . GLY A 1 207 ? 17.731 -3.250 2.080 1.00 63.88 207 GLY A C 1
ATOM 1676 O O . GLY A 1 207 ? 18.381 -2.784 1.145 1.00 63.88 207 GLY A O 1
ATOM 1677 N N . ALA A 1 208 ? 18.276 -3.735 3.200 1.00 49.56 208 ALA A N 1
ATOM 1678 C CA . ALA A 1 208 ? 19.704 -3.856 3.440 1.00 49.56 208 ALA A CA 1
ATOM 1679 C C . ALA A 1 208 ? 20.378 -4.710 2.350 1.00 49.56 208 ALA A C 1
ATOM 1681 O O . ALA A 1 208 ? 20.020 -5.872 2.149 1.00 49.56 208 ALA A O 1
ATOM 1682 N N . ASN A 1 209 ? 21.350 -4.081 1.680 1.00 51.62 209 ASN A N 1
ATOM 1683 C CA . ASN A 1 209 ? 22.569 -4.625 1.060 1.00 51.62 209 ASN A CA 1
ATOM 1684 C C . ASN A 1 209 ? 22.779 -4.306 -0.432 1.00 51.62 209 ASN A C 1
ATOM 1686 O O . ASN A 1 209 ? 23.928 -4.048 -0.792 1.00 51.62 209 ASN A O 1
ATOM 1690 N N . ASP A 1 210 ? 21.729 -4.174 -1.258 1.00 55.78 210 ASP A N 1
ATOM 1691 C CA . ASP A 1 210 ? 21.912 -3.884 -2.702 1.00 55.78 210 ASP A CA 1
ATOM 1692 C C . ASP A 1 210 ? 21.323 -2.553 -3.198 1.00 55.78 210 ASP A C 1
ATOM 1694 O O . ASP A 1 210 ? 21.891 -1.932 -4.091 1.00 55.78 210 ASP A O 1
ATOM 1698 N N . LEU A 1 211 ? 20.217 -2.069 -2.621 1.00 58.78 211 LEU A N 1
ATOM 1699 C CA . LEU A 1 211 ? 19.541 -0.844 -3.094 1.00 58.78 211 LEU A CA 1
ATOM 1700 C C . LEU A 1 211 ? 19.812 0.375 -2.207 1.00 58.78 211 LEU A C 1
ATOM 1702 O O . LEU A 1 211 ? 19.878 1.492 -2.715 1.00 58.78 211 LEU A O 1
ATOM 1706 N N . SER A 1 212 ? 20.050 0.156 -0.909 1.00 53.25 212 SER A N 1
ATOM 1707 C CA . SER A 1 212 ? 20.393 1.206 0.062 1.00 53.25 212 SER A CA 1
ATOM 1708 C C . SER A 1 212 ? 21.729 1.902 -0.227 1.00 53.25 212 SER A C 1
ATOM 1710 O O . SER A 1 212 ? 22.030 2.923 0.375 1.00 53.25 212 SER A O 1
ATOM 1712 N N . LYS A 1 213 ? 22.545 1.373 -1.150 1.00 58.22 213 LYS A N 1
ATOM 1713 C CA . LYS A 1 213 ? 23.763 2.051 -1.620 1.00 58.22 213 LYS A CA 1
ATOM 1714 C C . LYS A 1 213 ? 23.460 3.253 -2.525 1.00 58.22 213 LYS A C 1
ATOM 1716 O O . LYS A 1 213 ? 24.316 4.116 -2.665 1.00 58.22 213 LYS A O 1
ATOM 1721 N N . ASN A 1 214 ? 22.265 3.309 -3.122 1.00 74.38 214 ASN A N 1
ATOM 1722 C CA . ASN A 1 214 ? 21.899 4.324 -4.117 1.00 74.38 214 ASN A CA 1
ATOM 1723 C C . ASN A 1 214 ? 20.849 5.326 -3.624 1.00 74.38 214 ASN A C 1
ATOM 1725 O O . ASN A 1 214 ? 20.621 6.329 -4.298 1.00 74.38 214 ASN A O 1
ATOM 1729 N N . ILE A 1 215 ? 20.201 5.052 -2.489 1.00 87.50 215 ILE A N 1
ATOM 1730 C CA . ILE A 1 215 ? 19.223 5.947 -1.872 1.00 87.50 215 ILE A CA 1
ATOM 1731 C C . ILE A 1 215 ? 19.430 5.997 -0.355 1.00 87.50 215 ILE A C 1
ATOM 1733 O O . ILE A 1 215 ? 19.678 4.971 0.277 1.00 87.50 215 ILE A O 1
ATOM 1737 N N . THR A 1 216 ? 19.323 7.189 0.218 1.00 89.00 216 THR A N 1
ATOM 1738 C CA . THR A 1 216 ? 19.477 7.466 1.655 1.00 89.00 216 THR A CA 1
ATOM 1739 C C . THR A 1 216 ? 18.173 7.916 2.302 1.00 89.00 216 THR A C 1
ATOM 1741 O O . THR A 1 216 ? 18.013 7.762 3.506 1.00 89.00 216 THR A O 1
ATOM 1744 N N . GLU A 1 217 ? 17.222 8.405 1.504 1.00 91.94 217 GLU A N 1
ATOM 1745 C CA . GLU A 1 217 ? 15.931 8.922 1.960 1.00 91.94 217 GLU A CA 1
ATOM 1746 C C . GLU A 1 217 ? 14.776 8.147 1.324 1.00 91.94 217 GLU A C 1
ATOM 1748 O O . GLU A 1 217 ? 14.838 7.781 0.150 1.00 91.94 217 GLU A O 1
ATOM 1753 N N . VAL A 1 218 ? 13.674 7.956 2.055 1.00 93.06 218 VAL A N 1
ATOM 1754 C CA . VAL A 1 218 ? 12.478 7.259 1.531 1.00 93.06 218 VAL A CA 1
ATOM 1755 C C . VAL A 1 218 ? 11.808 8.006 0.372 1.00 93.06 218 VAL A C 1
ATOM 1757 O O . VAL A 1 218 ? 11.099 7.417 -0.437 1.00 93.06 218 VAL A O 1
ATOM 1760 N N . THR A 1 219 ? 12.061 9.308 0.242 1.00 95.12 219 THR A N 1
ATOM 1761 C CA . THR A 1 219 ? 11.602 10.132 -0.886 1.00 95.12 219 THR A CA 1
ATOM 1762 C C . THR A 1 219 ? 12.437 9.930 -2.154 1.00 95.12 219 THR A C 1
ATOM 1764 O O . THR A 1 219 ? 12.064 10.413 -3.220 1.00 95.12 219 THR A O 1
ATOM 1767 N N . GLN A 1 220 ? 13.542 9.186 -2.097 1.00 94.38 220 GLN A N 1
ATOM 1768 C CA . GLN A 1 220 ? 14.292 8.793 -3.285 1.00 94.38 220 GLN A CA 1
ATOM 1769 C C . GLN A 1 220 ? 13.780 7.445 -3.800 1.00 94.38 220 GLN A C 1
ATOM 1771 O O . GLN A 1 220 ? 13.773 6.436 -3.097 1.00 94.38 220 GLN A O 1
ATOM 1776 N N . ARG A 1 221 ? 13.354 7.406 -5.065 1.00 94.25 221 ARG A N 1
ATOM 1777 C CA . ARG A 1 221 ? 12.793 6.188 -5.659 1.00 94.25 221 ARG A CA 1
ATOM 1778 C C . ARG A 1 221 ? 13.876 5.228 -6.128 1.00 94.25 221 ARG A C 1
ATOM 1780 O O . ARG A 1 221 ? 14.766 5.616 -6.883 1.00 94.25 221 ARG A O 1
ATOM 1787 N N . ALA A 1 222 ? 13.701 3.947 -5.819 1.00 93.62 222 ALA A N 1
ATOM 1788 C CA . ALA A 1 222 ? 14.487 2.861 -6.391 1.00 93.62 222 ALA A CA 1
ATOM 1789 C C . ALA A 1 222 ? 13.565 1.763 -6.933 1.00 93.62 222 ALA A C 1
ATOM 1791 O O . ALA A 1 222 ? 12.687 1.265 -6.228 1.00 93.62 222 ALA A O 1
ATOM 1792 N N . TYR A 1 223 ? 13.749 1.382 -8.200 1.00 94.38 223 TYR A N 1
ATOM 1793 C CA . TYR A 1 223 ? 12.965 0.306 -8.799 1.00 94.38 223 TYR A CA 1
ATOM 1794 C C . TYR A 1 223 ? 13.466 -1.049 -8.290 1.00 94.38 223 TYR A C 1
ATOM 1796 O O . TYR A 1 223 ? 14.657 -1.342 -8.361 1.00 94.38 223 TYR A O 1
ATOM 1804 N N . LYS A 1 224 ? 12.555 -1.880 -7.765 1.00 91.44 224 LYS A N 1
ATOM 1805 C CA . LYS A 1 224 ? 12.870 -3.222 -7.232 1.00 91.44 224 LYS A CA 1
ATOM 1806 C C . LYS A 1 224 ? 12.139 -4.352 -7.959 1.00 91.44 224 LYS A C 1
ATOM 1808 O O . LYS A 1 224 ? 12.149 -5.487 -7.479 1.00 91.44 224 LYS A O 1
ATOM 1813 N N . GLY A 1 225 ? 11.491 -4.083 -9.087 1.00 94.06 225 GLY A N 1
ATOM 1814 C CA . GLY A 1 225 ? 10.846 -5.144 -9.856 1.00 94.06 225 GLY A CA 1
ATOM 1815 C C . GLY A 1 225 ? 11.855 -6.119 -10.460 1.00 94.06 225 GLY A C 1
ATOM 1816 O O . GLY A 1 225 ? 13.060 -5.864 -10.482 1.00 94.06 225 GLY A O 1
ATOM 1817 N N . TYR A 1 226 ? 11.353 -7.253 -10.935 1.00 95.12 226 TYR A N 1
ATOM 1818 C CA . TYR A 1 226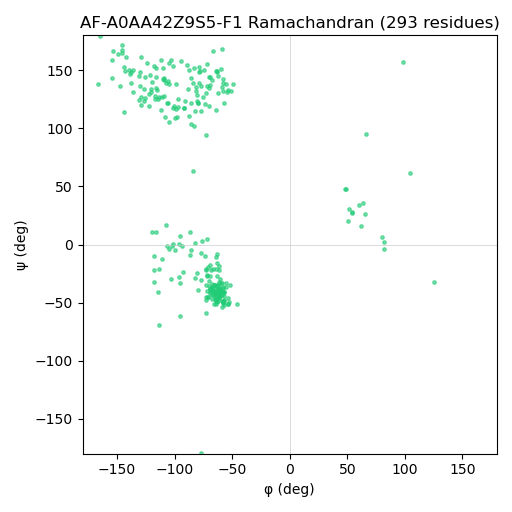 ? 12.152 -8.239 -11.660 1.00 95.12 226 TYR A CA 1
ATOM 1819 C C . TYR A 1 226 ? 12.037 -8.018 -13.166 1.00 95.12 226 TYR A C 1
ATOM 1821 O O . TYR A 1 226 ? 11.065 -7.420 -13.633 1.00 95.12 226 TYR A O 1
ATOM 1829 N N . VAL A 1 227 ? 13.018 -8.512 -13.919 1.00 96.06 227 VAL A N 1
ATOM 1830 C CA . VAL A 1 227 ? 12.950 -8.550 -15.382 1.00 96.06 227 VAL A CA 1
ATOM 1831 C C . VAL A 1 227 ? 11.717 -9.351 -15.818 1.00 96.06 227 VAL A C 1
ATOM 1833 O O . VAL A 1 227 ? 11.356 -10.364 -15.210 1.00 96.06 227 VAL A O 1
ATOM 1836 N N . ARG A 1 228 ? 11.056 -8.834 -16.854 1.00 97.12 228 ARG A N 1
ATOM 1837 C CA . ARG A 1 228 ? 9.893 -9.376 -17.566 1.00 97.12 228 ARG A CA 1
ATOM 1838 C C . ARG A 1 228 ? 10.008 -9.003 -19.036 1.00 97.12 228 ARG A C 1
ATOM 1840 O O . ARG A 1 228 ? 10.888 -8.215 -19.391 1.00 97.12 228 ARG A O 1
ATOM 1847 N N . ASP A 1 229 ? 9.121 -9.553 -19.863 1.00 97.88 229 ASP A N 1
ATOM 1848 C CA . ASP A 1 229 ? 8.996 -9.128 -21.253 1.00 97.88 229 ASP A CA 1
ATOM 1849 C C . ASP A 1 229 ? 8.862 -7.601 -21.315 1.00 97.88 229 ASP A C 1
ATOM 1851 O O . ASP A 1 229 ? 8.091 -6.985 -20.569 1.00 97.88 229 ASP A O 1
ATOM 1855 N N . ARG A 1 230 ? 9.649 -6.986 -22.199 1.00 97.69 230 ARG A N 1
ATOM 1856 C CA . ARG A 1 230 ? 9.634 -5.545 -22.400 1.00 97.69 230 ARG A CA 1
ATOM 1857 C C . ARG A 1 230 ? 8.229 -5.080 -22.780 1.00 97.69 230 ARG A C 1
ATOM 1859 O O . ARG A 1 230 ? 7.785 -4.094 -22.211 1.00 97.69 230 ARG A O 1
ATOM 1866 N N . ALA A 1 231 ? 7.495 -5.803 -23.623 1.00 98.56 231 ALA A N 1
ATOM 1867 C CA . ALA A 1 231 ? 6.123 -5.460 -23.996 1.00 98.56 231 ALA A CA 1
ATOM 1868 C C . ALA A 1 231 ? 5.201 -5.299 -22.774 1.00 98.56 231 ALA A C 1
ATOM 1870 O O . ALA A 1 231 ? 4.395 -4.373 -22.737 1.00 98.56 231 ALA A O 1
ATOM 1871 N N . ILE A 1 232 ? 5.383 -6.115 -21.729 1.00 98.69 232 ILE A N 1
ATOM 1872 C CA . ILE A 1 232 ? 4.596 -6.030 -20.489 1.00 98.69 232 ILE A CA 1
ATOM 1873 C C . ILE A 1 232 ? 4.915 -4.744 -19.715 1.00 98.69 232 ILE A C 1
ATOM 1875 O O . ILE A 1 232 ? 4.013 -4.112 -19.169 1.00 98.69 232 ILE A O 1
ATOM 1879 N N . PHE A 1 233 ? 6.176 -4.303 -19.696 1.00 98.75 233 PHE A N 1
ATOM 1880 C CA . PHE A 1 233 ? 6.528 -3.008 -19.104 1.00 98.75 233 PHE A CA 1
ATOM 1881 C C . PHE A 1 233 ? 5.833 -1.838 -19.796 1.00 98.75 233 PHE A C 1
ATOM 1883 O O . PHE A 1 233 ? 5.354 -0.941 -19.105 1.00 98.75 233 PHE A O 1
ATOM 1890 N N . TYR A 1 234 ? 5.768 -1.841 -21.130 1.00 98.75 234 TYR A N 1
ATOM 1891 C CA . TYR A 1 234 ? 5.091 -0.774 -21.876 1.00 98.75 234 TYR A CA 1
ATOM 1892 C C . TYR A 1 234 ? 3.575 -0.859 -21.723 1.00 98.75 234 TYR A C 1
ATOM 1894 O O . TYR A 1 234 ? 2.953 0.162 -21.465 1.00 98.75 234 TYR A O 1
ATOM 1902 N N . GLN A 1 235 ? 2.998 -2.065 -21.737 1.00 98.69 235 GLN A N 1
ATOM 1903 C CA . GLN A 1 235 ? 1.578 -2.268 -21.450 1.00 98.69 235 GLN A CA 1
ATOM 1904 C C . GLN A 1 235 ? 1.179 -1.635 -20.107 1.00 98.69 235 GLN A C 1
ATOM 1906 O O . GLN A 1 235 ? 0.219 -0.872 -20.037 1.00 98.69 235 GLN A O 1
ATOM 1911 N N . VAL A 1 236 ? 1.921 -1.931 -19.035 1.00 98.81 236 VAL A N 1
ATOM 1912 C CA . VAL A 1 236 ? 1.605 -1.404 -17.698 1.00 98.81 236 VAL A CA 1
ATOM 1913 C C . VAL A 1 236 ? 1.933 0.087 -17.583 1.00 98.81 236 VAL A C 1
ATOM 1915 O O . VAL A 1 236 ? 1.216 0.819 -16.903 1.00 98.81 236 VAL A O 1
ATOM 1918 N N . ARG A 1 237 ? 2.992 0.564 -18.246 1.00 98.75 237 ARG A N 1
ATOM 1919 C CA . ARG A 1 237 ? 3.300 1.999 -18.340 1.00 98.75 237 ARG A CA 1
ATOM 1920 C C . ARG A 1 237 ? 2.128 2.765 -18.947 1.00 98.75 237 ARG A C 1
ATOM 1922 O O . ARG A 1 23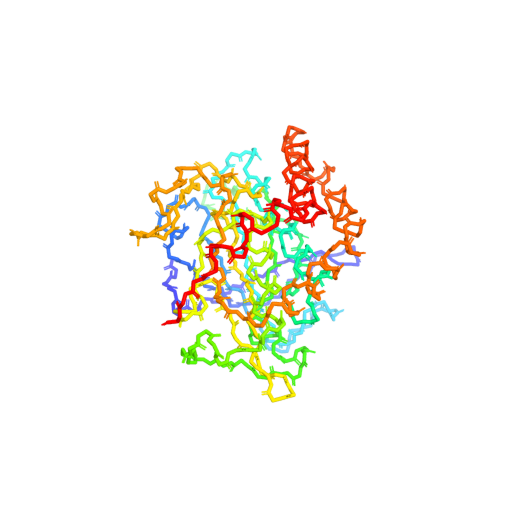7 ? 1.721 3.774 -18.375 1.00 98.75 237 ARG A O 1
ATOM 1929 N N . ASP A 1 238 ? 1.596 2.285 -20.066 1.00 98.75 238 ASP A N 1
ATOM 1930 C CA . ASP A 1 238 ? 0.475 2.922 -20.749 1.00 98.75 238 ASP A CA 1
ATOM 1931 C C . ASP A 1 238 ? -0.769 2.888 -19.864 1.00 98.75 238 ASP A C 1
ATOM 1933 O O . ASP A 1 238 ? -1.404 3.920 -19.672 1.00 98.75 238 ASP A O 1
ATOM 1937 N N . GLU A 1 239 ? -1.084 1.752 -19.240 1.00 98.38 239 GLU A N 1
ATOM 1938 C CA . GLU A 1 239 ? -2.182 1.650 -18.270 1.00 98.38 239 GLU A CA 1
ATOM 1939 C C . GLU A 1 239 ? -2.066 2.684 -17.140 1.00 98.38 239 GLU A C 1
ATOM 1941 O O . GLU A 1 239 ? -3.042 3.360 -16.818 1.00 98.38 239 GLU A O 1
ATOM 1946 N N . MET A 1 240 ? -0.873 2.852 -16.561 1.00 98.56 240 MET A N 1
ATOM 1947 C CA . MET A 1 240 ? -0.646 3.837 -15.503 1.00 98.56 240 MET A CA 1
ATOM 1948 C C . MET A 1 240 ? -0.827 5.267 -16.002 1.00 98.56 240 MET A C 1
ATOM 1950 O O . MET A 1 240 ? -1.473 6.057 -15.320 1.00 98.56 240 MET A O 1
ATOM 1954 N N . LEU A 1 241 ? -0.314 5.596 -17.190 1.00 98.75 241 LEU A N 1
ATOM 1955 C CA . LEU A 1 241 ? -0.520 6.910 -17.807 1.00 98.75 241 LEU A CA 1
ATOM 1956 C C . LEU A 1 241 ? -2.012 7.201 -18.033 1.00 98.75 241 LEU A C 1
ATOM 1958 O O . LEU A 1 241 ? -2.462 8.307 -17.749 1.00 98.75 241 LEU A O 1
ATOM 1962 N N . HIS A 1 242 ? -2.805 6.209 -18.453 1.00 98.62 242 HIS A N 1
ATOM 1963 C CA . HIS A 1 242 ? -4.261 6.357 -18.595 1.00 98.62 242 HIS A CA 1
ATOM 1964 C C . HIS A 1 242 ? -4.992 6.548 -17.257 1.00 98.62 242 HIS A C 1
ATOM 1966 O O . HIS A 1 242 ? -6.112 7.055 -17.249 1.00 98.62 242 HIS A O 1
ATOM 1972 N N . LYS A 1 243 ? -4.378 6.145 -16.139 1.00 98.56 243 LYS A N 1
ATOM 1973 C CA . LYS A 1 243 ? -4.915 6.287 -14.777 1.00 98.56 243 LYS A CA 1
ATOM 1974 C C . LYS A 1 243 ? -4.462 7.554 -14.060 1.00 98.56 243 LYS A C 1
ATOM 1976 O O . LYS A 1 243 ? -4.862 7.778 -12.919 1.00 98.56 243 LYS A O 1
ATOM 1981 N N . GLU A 1 244 ? -3.635 8.383 -14.694 1.00 98.62 244 GLU A N 1
ATOM 1982 C CA . GLU A 1 244 ? -3.063 9.569 -14.060 1.00 98.62 244 GLU A CA 1
ATOM 1983 C C . GLU A 1 244 ? -4.131 10.517 -13.516 1.00 98.62 244 GLU A C 1
ATOM 1985 O O . GLU A 1 244 ? -4.044 10.922 -12.360 1.00 98.62 244 GLU A O 1
ATOM 1990 N N . THR A 1 245 ? -5.157 10.837 -14.308 1.00 98.44 245 THR A N 1
ATOM 1991 C CA . THR A 1 245 ? -6.227 11.744 -13.874 1.00 98.44 245 THR A CA 1
ATOM 1992 C C . THR A 1 245 ? -6.938 11.215 -12.632 1.00 98.44 245 THR A C 1
ATOM 1994 O O . THR A 1 245 ? -7.044 11.944 -11.650 1.00 98.44 245 THR A O 1
ATOM 1997 N N . GLN A 1 246 ? -7.338 9.941 -12.626 1.00 98.56 246 GLN A N 1
ATOM 1998 C CA . GLN A 1 246 ? -8.013 9.320 -11.482 1.00 98.56 246 GLN A CA 1
ATOM 1999 C C . GLN A 1 246 ? -7.103 9.280 -10.248 1.00 98.56 246 GLN A C 1
ATOM 2001 O O . GLN A 1 246 ? -7.541 9.541 -9.133 1.00 98.56 246 GLN A O 1
ATOM 2006 N N . ILE A 1 247 ? -5.807 9.018 -10.431 1.00 98.69 247 ILE A N 1
ATOM 2007 C CA . ILE A 1 247 ? -4.834 9.034 -9.332 1.00 98.69 247 ILE A CA 1
ATOM 2008 C C . ILE A 1 247 ? -4.682 10.444 -8.747 1.00 98.69 247 ILE A C 1
ATOM 2010 O O . ILE A 1 247 ? -4.608 10.596 -7.527 1.00 98.69 247 ILE A O 1
ATOM 2014 N N . LEU A 1 248 ? -4.652 11.484 -9.583 1.00 98.38 248 LEU A N 1
ATOM 2015 C CA . LEU A 1 248 ? -4.610 12.872 -9.117 1.00 98.38 248 LEU A CA 1
ATOM 2016 C C . LEU A 1 248 ? -5.917 13.282 -8.415 1.00 98.38 248 LEU A C 1
ATOM 2018 O O . LEU A 1 248 ? -5.868 14.029 -7.440 1.00 98.38 248 LEU A O 1
ATOM 2022 N N . GLU A 1 249 ? -7.069 12.770 -8.850 1.00 98.44 249 GLU A N 1
ATOM 2023 C CA . GLU A 1 249 ? -8.353 12.958 -8.160 1.00 98.44 249 GLU A CA 1
ATOM 2024 C C . GLU A 1 249 ? -8.352 12.322 -6.762 1.00 98.44 249 GLU A C 1
ATOM 2026 O O . GLU A 1 249 ? -8.783 12.962 -5.801 1.00 98.44 249 GLU A O 1
ATOM 2031 N N . GLU A 1 250 ? -7.792 11.119 -6.609 1.00 98.31 250 GLU A N 1
ATOM 2032 C CA . GLU A 1 250 ? -7.622 10.488 -5.293 1.00 98.31 250 GLU A CA 1
ATOM 2033 C C . GLU A 1 250 ? -6.721 11.327 -4.370 1.00 98.31 250 GLU A C 1
ATOM 2035 O O . GLU A 1 250 ? -7.015 11.462 -3.182 1.00 98.31 250 GLU A O 1
ATOM 2040 N N . ILE A 1 251 ? -5.672 11.965 -4.906 1.00 98.19 251 ILE A N 1
ATOM 2041 C CA . ILE A 1 251 ? -4.830 12.905 -4.144 1.00 98.19 251 ILE A CA 1
ATOM 2042 C C . ILE A 1 251 ? -5.638 14.131 -3.705 1.00 98.19 251 ILE A C 1
ATOM 2044 O O . ILE A 1 251 ? -5.568 14.522 -2.541 1.00 98.19 251 ILE A O 1
ATOM 2048 N N . ASN A 1 252 ? -6.423 14.725 -4.605 1.00 97.75 252 ASN A N 1
ATOM 2049 C CA . ASN A 1 252 ? -7.264 15.882 -4.282 1.00 97.75 252 ASN A CA 1
ATOM 2050 C C . ASN A 1 252 ? -8.299 15.545 -3.197 1.00 97.75 252 ASN A C 1
ATOM 2052 O O . ASN A 1 252 ? -8.581 16.376 -2.336 1.00 97.75 252 ASN A O 1
ATOM 2056 N N . SER A 1 253 ? -8.814 14.310 -3.185 1.00 96.31 253 SER A N 1
ATOM 2057 C CA . SER A 1 253 ? -9.826 13.866 -2.217 1.00 96.31 253 SER A CA 1
ATOM 2058 C C . SER A 1 253 ? -9.372 13.920 -0.752 1.00 96.31 253 SER A C 1
ATOM 2060 O O . SER A 1 253 ? -10.214 13.988 0.142 1.00 96.31 253 SER A O 1
ATOM 2062 N N . ILE A 1 254 ? -8.058 13.913 -0.492 1.00 95.50 254 ILE A N 1
ATOM 2063 C CA . ILE A 1 254 ? -7.508 13.948 0.869 1.00 95.50 254 ILE A CA 1
ATOM 2064 C C . ILE A 1 254 ? -7.049 15.345 1.315 1.00 95.50 254 ILE A C 1
ATOM 2066 O O . ILE A 1 254 ? -6.654 15.504 2.467 1.00 95.50 254 ILE A O 1
ATOM 2070 N N . GLU A 1 255 ? -7.086 16.368 0.451 1.00 95.69 255 GLU A N 1
ATOM 2071 C CA . GLU A 1 255 ? -6.521 17.698 0.750 1.00 95.69 255 GLU A CA 1
ATOM 2072 C C . GLU A 1 255 ? -7.134 18.340 2.003 1.00 95.69 255 GLU A C 1
ATOM 2074 O O . GLU A 1 255 ? -6.430 18.945 2.820 1.00 95.69 255 GLU A O 1
ATOM 2079 N N . SER A 1 256 ? -8.451 18.210 2.171 1.00 94.31 256 SER A N 1
ATOM 2080 C CA . SER A 1 256 ? -9.163 18.747 3.332 1.00 94.31 256 SER A CA 1
ATOM 2081 C C . SER A 1 256 ? -8.889 17.963 4.614 1.00 94.31 256 SER A C 1
ATOM 2083 O O . SER A 1 256 ? -9.074 18.521 5.689 1.00 94.31 256 SER A O 1
ATOM 2085 N N . LEU A 1 257 ? -8.459 16.703 4.497 1.00 92.56 257 LEU A N 1
ATOM 2086 C CA . LEU A 1 257 ? -8.170 15.822 5.629 1.00 92.56 257 LEU A CA 1
ATOM 2087 C C . LEU A 1 257 ? -6.775 16.075 6.208 1.00 92.56 257 LEU A C 1
ATOM 2089 O O . LEU A 1 257 ? -6.571 15.857 7.393 1.00 92.56 257 LEU A O 1
ATOM 2093 N N . LEU A 1 258 ? -5.829 16.532 5.382 1.00 92.25 258 LEU A N 1
ATOM 2094 C CA . LEU A 1 258 ? -4.464 16.808 5.823 1.00 92.25 258 LEU A CA 1
ATOM 2095 C C . LEU A 1 258 ? -4.397 18.070 6.687 1.00 92.25 258 LEU A C 1
ATOM 2097 O O . LEU A 1 258 ? -4.853 19.147 6.270 1.00 92.25 258 LEU A O 1
ATOM 2101 N N . GLU A 1 259 ? -3.751 17.954 7.841 1.00 89.62 259 GLU A N 1
ATOM 2102 C CA . GLU A 1 259 ? -3.450 19.081 8.718 1.00 89.62 259 GLU A CA 1
ATOM 2103 C C . GLU A 1 259 ? -2.330 19.948 8.123 1.00 89.62 259 GLU A C 1
ATOM 2105 O O . GLU A 1 259 ? -2.481 21.170 8.001 1.00 89.62 259 GLU A O 1
ATOM 2110 N N . ASP A 1 260 ? -1.228 19.338 7.666 1.00 90.00 260 ASP A N 1
ATOM 2111 C CA . ASP A 1 260 ? -0.127 20.057 7.025 1.00 90.00 260 ASP A CA 1
ATOM 2112 C C . ASP A 1 260 ? -0.374 20.244 5.521 1.00 90.00 260 ASP A C 1
ATOM 2114 O O . ASP A 1 260 ? -0.143 19.369 4.684 1.00 90.00 260 ASP A O 1
ATOM 2118 N N . LYS A 1 261 ? -0.759 21.459 5.122 1.00 89.81 261 LYS A N 1
ATOM 2119 C CA . LYS A 1 261 ? -0.984 21.792 3.703 1.00 89.81 261 LYS A CA 1
ATOM 2120 C C . LYS A 1 261 ? 0.271 21.680 2.827 1.00 89.81 261 LYS A C 1
ATOM 2122 O O . LYS A 1 261 ? 0.161 21.634 1.597 1.00 89.81 261 LYS A O 1
ATOM 2127 N N . ARG A 1 262 ? 1.474 21.619 3.410 1.00 93.06 262 ARG A N 1
ATOM 2128 C CA . ARG A 1 262 ? 2.712 21.339 2.662 1.00 93.06 262 ARG A CA 1
ATOM 2129 C C . ARG A 1 262 ? 2.758 19.892 2.189 1.00 93.06 262 ARG A C 1
ATOM 2131 O O . ARG A 1 262 ? 3.301 19.642 1.111 1.00 93.06 262 ARG A O 1
ATOM 2138 N N . ASP A 1 263 ? 2.167 18.964 2.941 1.00 93.75 263 ASP A N 1
ATOM 2139 C CA . ASP A 1 263 ? 2.130 17.554 2.566 1.00 93.75 263 ASP A CA 1
ATOM 2140 C C . ASP A 1 263 ? 1.327 17.346 1.283 1.00 93.75 263 ASP A C 1
ATOM 2142 O O . ASP A 1 263 ? 1.799 16.647 0.390 1.00 93.75 263 ASP A O 1
ATOM 2146 N N . PHE A 1 264 ? 0.196 18.038 1.117 1.00 95.62 264 PHE A N 1
ATOM 2147 C CA . PHE A 1 264 ? -0.588 17.980 -0.120 1.00 95.62 264 PHE A CA 1
ATOM 2148 C C . PHE A 1 264 ? 0.240 18.376 -1.353 1.00 95.62 264 PHE A C 1
ATOM 2150 O O . PHE A 1 264 ? 0.353 17.615 -2.318 1.00 95.62 264 PHE A O 1
ATOM 2157 N N . LYS A 1 265 ? 0.905 19.540 -1.298 1.00 96.19 265 LYS A N 1
ATOM 2158 C CA . LYS A 1 265 ? 1.766 20.024 -2.392 1.00 96.19 265 LYS A CA 1
ATOM 2159 C C . LYS A 1 265 ? 2.910 19.054 -2.685 1.00 96.19 265 LYS A C 1
ATOM 2161 O O . LYS A 1 265 ? 3.224 18.804 -3.851 1.00 96.19 265 LYS A O 1
ATOM 2166 N N . ARG A 1 266 ? 3.524 18.499 -1.635 1.00 97.31 266 ARG A N 1
ATOM 2167 C CA . ARG A 1 266 ? 4.602 17.511 -1.746 1.00 97.31 266 ARG A CA 1
ATOM 2168 C C . ARG A 1 266 ? 4.110 16.236 -2.421 1.00 97.31 266 ARG A C 1
ATOM 2170 O O . ARG A 1 266 ? 4.752 15.802 -3.366 1.00 97.31 266 ARG A O 1
ATOM 2177 N N . ILE A 1 267 ? 2.991 15.666 -1.977 1.00 98.12 267 ILE A N 1
ATOM 2178 C CA . ILE A 1 267 ? 2.389 14.448 -2.541 1.00 98.12 267 ILE A CA 1
ATOM 2179 C C . ILE A 1 267 ? 2.074 14.643 -4.021 1.00 98.12 267 ILE A C 1
ATOM 2181 O O . ILE A 1 267 ? 2.478 13.827 -4.849 1.00 98.12 267 ILE A O 1
ATOM 2185 N N . HIS A 1 268 ? 1.408 15.745 -4.360 1.00 97.62 268 HIS A N 1
ATOM 2186 C CA . HIS A 1 268 ? 1.034 16.051 -5.735 1.00 97.62 268 HIS A CA 1
ATOM 2187 C C . HIS A 1 268 ? 2.272 16.205 -6.636 1.00 97.62 268 HIS A C 1
ATOM 2189 O O . HIS A 1 268 ? 2.331 15.607 -7.709 1.00 97.62 268 HIS A O 1
ATOM 2195 N N . SER A 1 269 ? 3.299 16.935 -6.183 1.00 98.25 269 SER A N 1
ATOM 2196 C CA . SER A 1 269 ? 4.581 17.051 -6.897 1.00 98.25 269 SER A CA 1
ATOM 2197 C C . SER A 1 269 ? 5.286 15.698 -7.038 1.00 98.25 269 SER A C 1
ATOM 2199 O O . SER A 1 269 ? 5.733 15.329 -8.123 1.00 98.25 269 SER A O 1
ATOM 2201 N N . PHE A 1 270 ? 5.319 14.920 -5.954 1.00 98.44 270 PHE A N 1
ATOM 2202 C CA . PHE A 1 270 ? 5.948 13.609 -5.914 1.00 98.44 270 PHE A CA 1
ATOM 2203 C C . PHE A 1 270 ? 5.315 12.684 -6.954 1.00 98.44 270 PHE A C 1
ATOM 2205 O O . PHE A 1 270 ? 6.023 12.163 -7.811 1.00 98.44 270 PHE A O 1
ATOM 2212 N N . VAL A 1 271 ? 3.993 12.519 -6.950 1.00 98.62 271 VAL A N 1
ATOM 2213 C CA . VAL A 1 271 ? 3.299 11.644 -7.906 1.00 98.62 271 VAL A CA 1
ATOM 2214 C C . VAL A 1 271 ? 3.413 12.160 -9.348 1.00 98.62 271 VAL A C 1
ATOM 2216 O O . VAL A 1 271 ? 3.599 11.357 -10.260 1.00 98.62 271 VAL A O 1
ATOM 2219 N N . ARG A 1 272 ? 3.414 13.478 -9.581 1.00 98.50 272 ARG A N 1
ATOM 2220 C CA . ARG A 1 272 ? 3.656 14.034 -10.927 1.00 98.50 272 ARG A CA 1
ATOM 2221 C C . ARG A 1 272 ? 5.041 13.712 -11.474 1.00 98.50 272 ARG A C 1
ATOM 2223 O O . ARG A 1 272 ? 5.141 13.319 -12.631 1.00 98.50 272 ARG A O 1
ATOM 2230 N N . GLU A 1 273 ? 6.086 13.780 -10.647 1.00 98.56 273 GLU A N 1
ATOM 2231 C CA . GLU A 1 273 ? 7.438 13.387 -11.072 1.00 98.56 273 GLU A CA 1
ATOM 2232 C C . GLU A 1 273 ? 7.467 11.926 -11.557 1.00 98.56 273 GLU A C 1
ATOM 2234 O O . GLU A 1 273 ? 8.162 11.599 -12.518 1.00 98.56 273 GLU A O 1
ATOM 2239 N N . PHE A 1 274 ? 6.692 11.035 -10.927 1.00 98.75 274 PHE A N 1
ATOM 2240 C CA . PHE A 1 274 ? 6.556 9.658 -11.398 1.00 98.75 274 PHE A CA 1
ATOM 2241 C C . PHE A 1 274 ? 5.954 9.591 -12.809 1.00 98.75 274 PHE A C 1
ATOM 2243 O O . PHE A 1 274 ? 6.507 8.900 -13.668 1.00 98.75 274 PHE A O 1
ATOM 2250 N N . PHE A 1 275 ? 4.881 10.334 -13.082 1.00 98.81 275 PHE A N 1
ATOM 2251 C CA . PHE A 1 275 ? 4.286 10.374 -14.418 1.00 98.81 275 PHE A CA 1
ATOM 2252 C C . PHE A 1 275 ? 5.212 11.007 -15.460 1.00 98.81 275 PHE A C 1
ATOM 2254 O O . PHE A 1 275 ? 5.288 10.508 -16.580 1.00 98.81 275 PHE A O 1
ATOM 2261 N N . ASP A 1 276 ? 6.005 12.016 -15.100 1.00 98.69 276 ASP A N 1
ATOM 2262 C CA . ASP A 1 276 ? 7.027 12.577 -15.994 1.00 98.69 276 ASP A CA 1
ATOM 2263 C C . ASP A 1 276 ? 8.101 11.541 -16.362 1.00 98.69 276 ASP A C 1
ATOM 2265 O O . ASP A 1 276 ? 8.537 11.464 -17.514 1.00 98.69 276 ASP A O 1
ATOM 2269 N N . ILE A 1 277 ? 8.499 10.690 -15.407 1.00 98.69 277 ILE A N 1
ATOM 2270 C CA . ILE A 1 277 ? 9.401 9.557 -15.667 1.00 98.69 277 ILE A CA 1
ATOM 2271 C C . ILE A 1 277 ? 8.752 8.554 -16.621 1.00 98.69 277 ILE A C 1
ATOM 2273 O O . ILE A 1 277 ? 9.445 8.038 -17.497 1.00 98.69 277 ILE A O 1
ATOM 2277 N N . LEU A 1 278 ? 7.454 8.274 -16.462 1.00 98.69 278 LEU A N 1
ATOM 2278 C CA . LEU A 1 278 ? 6.734 7.378 -17.363 1.00 98.69 278 LEU A CA 1
ATOM 2279 C C . LEU A 1 278 ? 6.559 7.979 -18.761 1.00 98.69 278 LEU A C 1
ATOM 2281 O O . LEU A 1 278 ? 6.667 7.244 -19.730 1.00 98.69 278 LEU A O 1
ATOM 2285 N N . ARG A 1 279 ? 6.306 9.278 -18.931 1.00 98.56 279 ARG A N 1
ATOM 2286 C CA . ARG A 1 279 ? 6.115 9.868 -20.273 1.00 98.56 279 ARG A CA 1
ATOM 2287 C C . ARG A 1 279 ? 7.398 9.888 -21.093 1.00 98.56 279 ARG A C 1
ATOM 2289 O O . ARG A 1 279 ? 7.369 9.628 -22.294 1.00 98.56 279 ARG A O 1
ATOM 2296 N N . GLU A 1 280 ? 8.531 10.158 -20.458 1.00 98.44 280 GLU A N 1
ATOM 2297 C CA . GLU A 1 280 ? 9.807 10.280 -21.156 1.00 98.44 280 GLU A CA 1
ATOM 2298 C C . GLU A 1 280 ? 10.519 8.933 -21.310 1.00 98.44 280 GLU A C 1
ATOM 2300 O O . GLU A 1 280 ? 11.092 8.402 -20.360 1.00 98.44 280 GLU A O 1
ATOM 2305 N N . GLU A 1 281 ? 10.590 8.436 -22.547 1.00 98.06 281 GLU A N 1
ATOM 2306 C CA . GLU A 1 281 ? 11.220 7.155 -22.903 1.00 98.06 281 GLU A CA 1
ATOM 2307 C C . GLU A 1 281 ? 12.598 6.952 -22.253 1.00 98.06 281 GLU A C 1
ATOM 2309 O O . GLU A 1 281 ? 12.845 5.970 -21.554 1.00 98.06 281 GLU A O 1
ATOM 2314 N N . LYS A 1 282 ? 13.489 7.941 -22.400 1.00 98.38 282 LYS A N 1
ATOM 2315 C CA . LYS A 1 282 ? 14.849 7.883 -21.843 1.00 98.38 282 LYS A CA 1
ATOM 2316 C C . LYS A 1 282 ? 14.853 7.808 -20.312 1.00 98.38 282 LYS A C 1
ATOM 2318 O O . LYS A 1 282 ? 15.735 7.165 -19.738 1.00 98.38 282 LYS A O 1
ATOM 2323 N N . LYS A 1 283 ? 13.903 8.470 -19.636 1.00 98.31 283 LYS A N 1
ATOM 2324 C CA . LYS A 1 283 ? 13.778 8.417 -18.171 1.00 98.31 283 LYS A CA 1
ATOM 2325 C C . LYS A 1 283 ? 13.236 7.062 -17.735 1.00 98.31 283 LYS A C 1
ATOM 2327 O O . LYS A 1 283 ? 13.818 6.477 -16.821 1.00 98.31 283 LYS A O 1
ATOM 2332 N N . PHE A 1 284 ? 12.203 6.553 -18.405 1.00 98.50 284 PHE A N 1
ATOM 2333 C CA . PHE A 1 284 ? 11.628 5.239 -18.132 1.00 98.50 284 PHE A CA 1
ATOM 2334 C C . PHE A 1 284 ? 12.676 4.129 -18.272 1.00 98.50 284 PHE A C 1
ATOM 2336 O O . PHE A 1 284 ? 12.900 3.364 -17.332 1.00 98.50 284 PHE A O 1
ATOM 2343 N N . GLU A 1 285 ? 13.421 4.099 -19.380 1.00 97.75 285 GLU A N 1
ATOM 2344 C CA . GLU A 1 285 ? 14.508 3.135 -19.564 1.00 97.75 285 GLU A CA 1
ATOM 2345 C C . GLU A 1 285 ? 15.564 3.238 -18.458 1.00 97.75 285 GLU A C 1
ATOM 2347 O O . GLU A 1 285 ? 15.954 2.231 -17.858 1.00 97.75 285 GLU A O 1
ATOM 2352 N N . LYS A 1 286 ? 16.034 4.462 -18.181 1.00 96.75 286 LYS A N 1
ATOM 2353 C CA . LYS A 1 286 ? 17.120 4.707 -17.229 1.00 96.75 286 LYS A CA 1
ATOM 2354 C C . LYS A 1 286 ? 16.717 4.359 -15.801 1.00 96.75 286 LYS A C 1
ATOM 2356 O O . LYS A 1 286 ? 17.531 3.783 -15.089 1.00 96.75 286 LYS A O 1
ATOM 2361 N N . ARG A 1 287 ? 15.511 4.728 -15.365 1.00 96.06 287 ARG A N 1
ATOM 2362 C CA . ARG A 1 287 ? 15.076 4.613 -13.962 1.00 96.06 287 ARG A CA 1
ATOM 2363 C C . ARG A 1 287 ? 14.347 3.305 -13.648 1.00 96.06 287 ARG A C 1
ATOM 2365 O O . ARG A 1 287 ? 14.374 2.892 -12.494 1.00 96.06 287 ARG A O 1
ATOM 2372 N N . ILE A 1 288 ? 13.750 2.650 -14.646 1.00 96.94 288 ILE A N 1
ATOM 2373 C CA . ILE A 1 288 ? 12.961 1.423 -14.468 1.00 96.94 288 ILE A CA 1
ATOM 2374 C C . ILE A 1 288 ? 13.648 0.234 -15.140 1.00 96.94 288 ILE A C 1
ATOM 2376 O O . ILE A 1 288 ? 14.165 -0.640 -14.447 1.00 96.94 288 ILE A O 1
ATOM 2380 N N . LEU A 1 289 ? 13.696 0.201 -16.478 1.00 96.81 289 LEU A N 1
ATOM 2381 C CA . LEU A 1 289 ? 14.078 -1.011 -17.217 1.00 96.81 289 LEU A CA 1
ATOM 2382 C C . LEU A 1 289 ? 15.504 -1.477 -16.895 1.00 96.81 289 LEU A C 1
ATOM 2384 O O . LEU A 1 289 ? 15.724 -2.663 -16.665 1.00 96.81 289 LEU A O 1
ATOM 2388 N N . ARG A 1 290 ? 16.466 -0.549 -16.802 1.00 94.94 290 ARG A N 1
ATOM 2389 C CA . ARG A 1 290 ? 17.868 -0.871 -16.463 1.00 94.94 290 ARG A CA 1
ATOM 2390 C C . ARG A 1 290 ? 18.076 -1.335 -15.019 1.00 94.94 290 ARG A C 1
ATOM 2392 O O . ARG A 1 290 ? 19.118 -1.904 -14.723 1.00 94.94 290 ARG A O 1
ATOM 2399 N N . HIS A 1 291 ? 17.113 -1.080 -14.136 1.00 93.19 291 HIS A N 1
ATOM 2400 C CA . HIS A 1 291 ? 17.180 -1.440 -12.718 1.00 93.19 291 HIS A CA 1
ATOM 2401 C C . HIS A 1 291 ? 16.357 -2.694 -12.390 1.00 93.19 291 HIS A C 1
ATOM 2403 O O . HIS A 1 291 ? 16.325 -3.127 -11.237 1.00 93.19 291 HIS A O 1
ATOM 2409 N N . ALA A 1 292 ? 15.678 -3.286 -13.379 1.00 93.38 292 ALA A N 1
ATOM 2410 C CA . ALA A 1 292 ? 14.956 -4.533 -13.192 1.00 93.38 292 ALA A CA 1
ATOM 2411 C C . ALA A 1 292 ? 15.929 -5.663 -12.814 1.00 93.38 292 ALA A C 1
ATOM 2413 O O . ALA A 1 292 ? 16.962 -5.866 -13.451 1.00 93.38 292 ALA A O 1
ATOM 2414 N N . ARG A 1 293 ? 15.601 -6.394 -11.748 1.00 90.94 293 ARG A N 1
ATOM 2415 C CA . ARG A 1 293 ? 16.484 -7.401 -11.150 1.00 90.94 293 ARG A CA 1
ATOM 2416 C C . ARG A 1 293 ? 16.342 -8.753 -11.842 1.00 90.94 293 ARG A C 1
ATOM 2418 O O . ARG A 1 293 ? 15.234 -9.160 -12.191 1.00 90.94 293 ARG A O 1
ATOM 2425 N N . GLN A 1 294 ? 17.452 -9.469 -11.977 1.00 86.88 294 GLN A N 1
ATOM 2426 C CA . GLN A 1 294 ? 17.435 -10.894 -12.320 1.00 86.88 294 GLN A CA 1
ATOM 2427 C C . GLN A 1 294 ? 16.933 -11.715 -11.114 1.00 86.88 294 GLN A C 1
ATOM 2429 O O . GLN A 1 294 ? 16.967 -11.230 -9.978 1.00 86.88 294 GLN A O 1
ATOM 2434 N N . SER A 1 295 ? 16.384 -12.907 -11.360 1.00 74.06 295 SER A N 1
ATOM 2435 C CA . SER A 1 295 ? 15.740 -13.749 -10.332 1.00 74.06 295 SER A CA 1
ATOM 2436 C C . SER A 1 295 ? 16.698 -14.506 -9.432 1.00 74.06 295 SER A C 1
ATOM 2438 O O . SER A 1 295 ? 17.661 -15.062 -9.999 1.00 74.06 295 SER A O 1
#

Foldseek 3Di:
DADQPDWDKDKDWDDDPNDIDIFIKTKHFDDDCLCVQAPDGKMKIFGDAPTPPVPPADGRFIKIKDFFRYQDPQGLLLQLLQQLLQVLVVLQDVQGKDKDWDWDWDWDDDPPDIDIGIHTIMIIGDPVVSCVVVVWDWDPDFDPLVQADLLLLLLVQLSCQLQLHPQQDNRVCRQWIWIDDPNGTHIYGHDCSLALSSQHPPHFDDDPDPFCVPDGHNLDGAGEGADDPPVSNLVSLVSVLVCLVVSVVSLVVCCVVRPDNVSSVVNNVSNVVSNVLSVDPVSVCVRYVVRHHYD